Protein AF-A0A8B8ML37-F1 (afdb_monomer_lite)

Radius of gyration: 26.33 Å; chains: 1; bounding box: 84×70×50 Å

pLDDT: mean 77.52, std 16.81, range [29.66, 96.62]

Structure (mmCIF, N/CA/C/O backbone):
data_AF-A0A8B8ML37-F1
#
_entry.id   AF-A0A8B8ML37-F1
#
loop_
_atom_site.group_PDB
_atom_site.id
_atom_site.type_symbol
_atom_site.label_atom_id
_atom_site.label_alt_id
_atom_site.label_comp_id
_atom_site.label_asym_id
_atom_site.label_entity_id
_atom_site.label_seq_id
_atom_site.pdbx_PDB_ins_code
_atom_site.Cartn_x
_atom_site.Cartn_y
_atom_site.Cartn_z
_atom_site.occupancy
_atom_site.B_iso_or_equiv
_atom_site.auth_seq_id
_atom_site.auth_comp_id
_atom_site.auth_asym_id
_atom_site.auth_atom_id
_atom_site.pdbx_PDB_model_num
ATOM 1 N N . MET A 1 1 ? -45.578 49.174 -6.965 1.00 47.72 1 MET A N 1
ATOM 2 C CA . MET A 1 1 ? -44.616 48.898 -5.873 1.00 47.72 1 MET A CA 1
ATOM 3 C C . MET A 1 1 ? -44.506 47.388 -5.691 1.00 47.72 1 MET A C 1
ATOM 5 O O . MET A 1 1 ? -45.480 46.764 -5.291 1.00 47.72 1 MET A O 1
ATOM 9 N N . ALA A 1 2 ? -43.380 46.786 -6.080 1.00 47.66 2 ALA A N 1
ATOM 10 C CA . ALA A 1 2 ? -43.165 45.341 -5.977 1.00 47.66 2 ALA A CA 1
ATOM 11 C C . ALA A 1 2 ? -42.756 44.960 -4.543 1.00 47.66 2 ALA A C 1
ATOM 13 O O . ALA A 1 2 ? -41.878 45.598 -3.963 1.00 47.66 2 ALA A O 1
ATOM 14 N N . LYS A 1 3 ? -43.398 43.938 -3.963 1.00 52.91 3 LYS A N 1
ATOM 15 C CA . LYS A 1 3 ? -43.041 43.405 -2.638 1.00 52.91 3 LYS A CA 1
ATOM 16 C C . LYS A 1 3 ? -41.685 42.680 -2.721 1.00 52.91 3 LYS A C 1
ATOM 18 O O . LYS A 1 3 ? -41.493 41.906 -3.660 1.00 52.91 3 LYS A O 1
ATOM 23 N N . PRO A 1 4 ? -40.756 42.882 -1.771 1.00 53.03 4 PRO A N 1
ATOM 24 C CA . PRO A 1 4 ? -39.474 42.188 -1.784 1.00 53.03 4 PRO A CA 1
ATOM 25 C C . PRO A 1 4 ? -39.654 40.702 -1.439 1.00 53.03 4 PRO A C 1
ATOM 27 O O . PRO A 1 4 ? -40.366 40.344 -0.501 1.00 53.03 4 PRO A O 1
ATOM 30 N N . ILE A 1 5 ? -38.994 39.833 -2.206 1.00 61.06 5 ILE A N 1
ATOM 31 C CA . ILE A 1 5 ? -38.958 38.381 -1.992 1.00 61.06 5 ILE A CA 1
ATOM 32 C C . ILE A 1 5 ? -38.135 38.095 -0.719 1.00 61.06 5 ILE A C 1
ATOM 34 O O . ILE A 1 5 ? -37.001 38.577 -0.622 1.00 61.06 5 ILE A O 1
ATOM 38 N N . PRO A 1 6 ? -38.640 37.316 0.256 1.00 48.84 6 PRO A N 1
ATOM 39 C CA . PRO A 1 6 ? -37.870 36.977 1.446 1.00 48.84 6 PRO A CA 1
ATOM 40 C C . PRO A 1 6 ? -36.682 36.080 1.069 1.00 48.84 6 PRO A C 1
ATOM 42 O O . PRO A 1 6 ? -36.842 35.032 0.441 1.00 48.84 6 PRO A O 1
ATOM 45 N N . LYS A 1 7 ? -35.466 36.488 1.458 1.00 51.31 7 LYS A N 1
ATOM 46 C CA . LYS A 1 7 ? -34.252 35.683 1.279 1.00 51.31 7 LYS A CA 1
ATOM 47 C C . LYS A 1 7 ? -34.364 34.415 2.126 1.00 51.31 7 LYS A C 1
ATOM 49 O O . LYS A 1 7 ? -34.363 34.478 3.353 1.00 51.31 7 LYS A O 1
ATOM 54 N N . MET A 1 8 ? -34.447 33.267 1.457 1.00 44.31 8 MET A N 1
ATOM 55 C CA . MET A 1 8 ? -34.404 31.947 2.082 1.00 44.31 8 MET A CA 1
ATOM 56 C C . MET A 1 8 ? -33.082 31.803 2.853 1.00 44.31 8 MET A C 1
ATOM 58 O O . MET A 1 8 ? -32.004 31.761 2.261 1.00 44.31 8 MET A O 1
ATOM 62 N N . GLY A 1 9 ? -33.161 31.778 4.183 1.00 46.31 9 GLY A N 1
ATOM 63 C CA . GLY A 1 9 ? -32.012 31.533 5.046 1.00 46.31 9 GLY A CA 1
ATOM 64 C C . GLY A 1 9 ? -31.394 30.165 4.758 1.00 46.31 9 GLY A C 1
ATOM 65 O O . GLY A 1 9 ? -32.102 29.179 4.552 1.00 46.31 9 GLY A O 1
ATOM 66 N N . SER A 1 10 ? -30.061 30.110 4.749 1.00 53.62 10 SER A N 1
ATOM 67 C CA . SER A 1 10 ? -29.288 28.870 4.666 1.00 53.62 10 SER A CA 1
ATOM 68 C C . SER A 1 10 ? -29.778 27.883 5.731 1.00 53.62 10 SER A C 1
ATOM 70 O O . SER A 1 10 ? -29.585 28.099 6.931 1.00 53.62 10 SER A O 1
ATOM 72 N N . ARG A 1 11 ? -30.446 26.804 5.297 1.00 46.97 11 ARG A N 1
ATOM 73 C CA . ARG A 1 11 ? -30.795 25.670 6.157 1.00 46.97 11 ARG A CA 1
ATOM 74 C C . ARG A 1 11 ? -29.494 25.104 6.719 1.00 46.97 11 ARG A C 1
ATOM 76 O O . ARG A 1 11 ? -28.774 24.374 6.039 1.00 46.97 11 ARG A O 1
ATOM 83 N N . LYS A 1 12 ? -29.189 25.425 7.977 1.00 47.12 12 LYS A N 1
ATOM 84 C CA . LYS A 1 12 ? -28.197 24.682 8.751 1.00 47.12 12 LYS A CA 1
ATOM 85 C C . LYS A 1 12 ? -28.719 23.253 8.860 1.00 47.12 12 LYS A C 1
ATOM 87 O O . LYS A 1 12 ? -29.639 22.990 9.628 1.00 47.12 12 LYS A O 1
ATOM 92 N N . ASN A 1 13 ? -28.157 22.345 8.064 1.00 50.22 13 ASN A N 1
ATOM 93 C CA . ASN A 1 13 ? -28.367 20.912 8.218 1.00 50.22 13 ASN A CA 1
ATOM 94 C C . ASN A 1 13 ? -27.901 20.524 9.624 1.00 50.22 13 ASN A C 1
ATOM 96 O O . ASN A 1 13 ? -26.707 20.321 9.857 1.00 50.22 13 ASN A O 1
ATOM 100 N N . GLY A 1 14 ? -28.842 20.459 10.566 1.00 44.12 14 GLY A N 1
ATOM 101 C CA . GLY A 1 14 ? -28.632 19.853 11.867 1.00 44.12 14 GLY A CA 1
ATOM 102 C C . GLY A 1 14 ? -28.196 18.418 11.627 1.00 44.12 14 GLY A C 1
ATOM 103 O O . GLY A 1 14 ? -28.994 17.576 11.223 1.00 44.12 14 GLY A O 1
ATOM 104 N N . ARG A 1 15 ? -26.900 18.146 11.794 1.00 52.91 15 ARG A N 1
ATOM 105 C CA . ARG A 1 15 ? -26.389 16.780 11.779 1.00 52.91 15 ARG A CA 1
ATOM 106 C C . ARG A 1 15 ? -27.028 16.082 12.967 1.00 52.91 15 ARG A C 1
ATOM 108 O O . ARG A 1 15 ? -26.627 16.320 14.102 1.00 52.91 15 ARG A O 1
ATOM 115 N N . ILE A 1 16 ? -28.030 15.255 12.686 1.00 51.09 16 ILE A N 1
ATOM 116 C CA . ILE A 1 16 ? -28.582 14.277 13.617 1.00 51.09 16 ILE A CA 1
ATOM 117 C C . ILE A 1 16 ? -27.396 13.414 14.041 1.00 51.09 16 ILE A C 1
ATOM 119 O O . ILE A 1 16 ? -26.940 12.534 13.308 1.00 51.09 16 ILE A O 1
ATOM 123 N N . GLY A 1 17 ? -26.808 13.760 15.182 1.00 51.56 17 GLY A N 1
ATOM 124 C CA . GLY A 1 17 ? -25.706 13.032 15.774 1.00 51.56 17 GLY A CA 1
ATOM 125 C C . GLY A 1 17 ? -26.256 11.716 16.279 1.00 51.56 17 GLY A C 1
ATOM 126 O O . GLY A 1 17 ? -26.647 11.617 17.438 1.00 51.56 17 GLY A O 1
ATOM 127 N N . SER A 1 18 ? -26.319 10.704 15.411 1.00 57.12 18 SER A N 1
ATOM 128 C CA . SER A 1 18 ? -26.552 9.342 15.869 1.00 57.12 18 SER A CA 1
ATOM 129 C C . SER A 1 18 ? -25.445 9.042 16.877 1.00 57.12 18 SER A C 1
ATOM 131 O O . SER A 1 18 ? -24.271 9.011 16.492 1.00 57.12 18 SER A O 1
ATOM 133 N N . ARG A 1 19 ? -25.794 8.866 18.156 1.00 52.41 19 ARG A N 1
ATOM 134 C CA . ARG A 1 19 ? -24.905 8.277 19.161 1.00 52.41 19 ARG A CA 1
ATOM 135 C C . ARG A 1 19 ? -24.532 6.886 18.654 1.00 52.41 19 ARG A C 1
ATOM 137 O O . ARG A 1 19 ? -25.252 5.918 18.868 1.00 52.41 19 ARG A O 1
ATOM 144 N N . LYS A 1 20 ? -23.447 6.799 17.886 1.00 58.06 20 LYS A N 1
ATOM 145 C CA . LYS A 1 20 ? -22.928 5.527 17.402 1.00 58.06 20 LYS A CA 1
ATOM 146 C C . LYS A 1 20 ? -22.238 4.888 18.590 1.00 58.06 20 LYS A C 1
ATOM 148 O O . LYS A 1 20 ? -21.134 5.289 18.944 1.00 58.06 20 LYS A O 1
ATOM 153 N N . HIS A 1 21 ? -22.890 3.908 19.206 1.00 51.19 21 HIS A N 1
ATOM 154 C CA . HIS A 1 21 ? -22.159 2.908 19.968 1.00 51.19 21 HIS A CA 1
ATOM 155 C C . HIS A 1 21 ? -21.094 2.337 19.027 1.00 51.19 21 HIS A C 1
ATOM 157 O O . HIS A 1 21 ? -21.418 1.671 18.043 1.00 51.19 21 HIS A O 1
ATOM 163 N N . ALA A 1 22 ? -19.833 2.706 19.260 1.00 60.19 22 ALA A N 1
ATOM 164 C CA . ALA A 1 22 ? -18.713 2.227 18.473 1.00 60.19 22 ALA A CA 1
ATOM 165 C C . ALA A 1 22 ? -18.596 0.727 18.737 1.00 60.19 22 ALA A C 1
ATOM 167 O O . ALA A 1 22 ? -18.180 0.297 19.814 1.00 60.19 22 ALA A O 1
ATOM 168 N N . HIS A 1 23 ? -19.058 -0.068 17.778 1.00 69.69 23 HIS A N 1
ATOM 169 C CA . HIS A 1 23 ? -18.942 -1.511 17.840 1.00 69.69 23 HIS A CA 1
ATOM 170 C C . HIS A 1 23 ? -17.445 -1.836 17.842 1.00 69.69 23 HIS A C 1
ATOM 172 O O . HIS A 1 23 ? -16.763 -1.583 16.855 1.00 69.69 23 HIS A O 1
ATOM 178 N N . LYS A 1 24 ? -16.911 -2.325 18.966 1.00 79.75 24 LYS A N 1
ATOM 179 C CA . LYS A 1 24 ? -15.496 -2.699 19.057 1.00 79.75 24 LYS A CA 1
ATOM 180 C C . LYS A 1 24 ? -15.293 -4.001 18.299 1.00 79.75 24 LYS A C 1
ATOM 182 O O . LYS A 1 24 ? -15.857 -5.026 18.680 1.00 79.75 24 LYS A O 1
ATOM 187 N N . ILE A 1 25 ? -14.527 -3.952 17.217 1.00 82.31 25 ILE A N 1
ATOM 188 C CA . ILE A 1 25 ? -14.221 -5.124 16.401 1.00 82.31 25 ILE A CA 1
ATOM 189 C C . ILE A 1 25 ? -12.760 -5.508 16.661 1.00 82.31 25 ILE A C 1
ATOM 191 O O . ILE A 1 25 ? -11.874 -4.729 16.330 1.00 82.31 25 ILE A O 1
ATOM 195 N N . PRO A 1 26 ? -12.468 -6.693 17.230 1.00 88.12 26 PRO A N 1
ATOM 196 C CA . PRO A 1 26 ? -11.093 -7.084 17.553 1.00 88.12 26 PRO A CA 1
ATOM 197 C C . PRO A 1 26 ? -10.296 -7.575 16.332 1.00 88.12 26 PRO A C 1
ATOM 199 O O . PRO A 1 26 ? -9.066 -7.472 16.322 1.00 88.12 26 PRO A O 1
ATOM 202 N N . LYS A 1 27 ? -10.986 -8.110 15.311 1.00 91.50 27 LYS A N 1
ATOM 203 C CA . LYS A 1 27 ? -10.400 -8.700 14.097 1.00 91.50 27 LYS A CA 1
ATOM 204 C C . LYS A 1 27 ? -10.973 -8.060 12.830 1.00 91.50 27 LYS A C 1
ATOM 206 O O . LYS A 1 27 ? -12.189 -8.037 12.665 1.00 91.50 27 LYS A O 1
ATOM 211 N N . GLY A 1 28 ? -10.109 -7.629 11.912 1.00 93.56 28 GLY A N 1
ATOM 212 C CA . GLY A 1 28 ? -10.517 -7.001 10.650 1.00 93.56 28 GLY A CA 1
ATOM 213 C C . GLY A 1 28 ? -9.693 -7.389 9.431 1.00 93.56 28 GLY A C 1
ATOM 214 O O . GLY A 1 28 ? -8.714 -8.129 9.522 1.00 93.56 28 GLY A O 1
ATOM 215 N N . VAL A 1 29 ? -10.093 -6.840 8.286 1.00 95.19 29 VAL A N 1
ATOM 216 C CA . VAL A 1 29 ? -9.383 -6.947 7.010 1.00 95.19 29 VAL A CA 1
ATOM 217 C C . VAL A 1 29 ? -9.053 -5.545 6.500 1.00 95.19 29 VAL A C 1
ATOM 219 O O . VAL A 1 29 ? -9.924 -4.677 6.407 1.00 95.19 29 VAL A O 1
ATOM 222 N N . ILE A 1 30 ? -7.785 -5.319 6.168 1.00 96.12 30 ILE A N 1
ATOM 223 C CA . ILE A 1 30 ? -7.265 -4.084 5.586 1.00 96.12 30 ILE A CA 1
ATOM 224 C C . ILE A 1 30 ? -7.065 -4.317 4.091 1.00 96.12 30 ILE A C 1
ATOM 226 O O . ILE A 1 30 ? -6.196 -5.081 3.673 1.00 96.12 30 ILE A O 1
ATOM 230 N N . HIS A 1 31 ? -7.847 -3.620 3.279 1.00 96.56 31 HIS A N 1
ATOM 231 C CA . HIS A 1 31 ? -7.702 -3.589 1.834 1.00 96.56 31 HIS A CA 1
ATOM 232 C C . HIS A 1 31 ? -6.830 -2.404 1.423 1.00 96.56 31 HIS A C 1
ATOM 234 O O . HIS A 1 31 ? -7.161 -1.248 1.694 1.00 96.56 31 HIS A O 1
ATOM 240 N N . VAL A 1 32 ? -5.728 -2.684 0.734 1.00 96.44 32 VAL A N 1
ATOM 241 C CA . VAL A 1 32 ? -4.836 -1.680 0.150 1.00 96.44 32 VAL A CA 1
ATOM 242 C C . VAL A 1 32 ? -4.966 -1.748 -1.363 1.00 96.44 32 VAL A C 1
ATOM 244 O O . VAL A 1 32 ? -4.467 -2.671 -2.000 1.00 96.44 32 VAL A O 1
ATOM 247 N N . GLN A 1 33 ? -5.621 -0.761 -1.962 1.00 95.62 33 GLN A N 1
ATOM 248 C CA . GLN A 1 33 ? -5.667 -0.605 -3.409 1.00 95.62 33 GLN A CA 1
ATOM 249 C C . GLN A 1 33 ? -4.535 0.324 -3.850 1.00 95.62 33 GLN A C 1
ATOM 251 O O . GLN A 1 33 ? -4.612 1.544 -3.687 1.00 95.62 33 GLN A O 1
ATOM 256 N N . ALA A 1 34 ? -3.489 -0.263 -4.423 1.00 94.25 34 ALA A N 1
ATOM 257 C CA . ALA A 1 34 ? -2.319 0.426 -4.940 1.00 94.25 34 ALA A CA 1
ATOM 258 C C . ALA A 1 34 ? -2.413 0.558 -6.468 1.00 94.25 34 ALA A C 1
ATOM 260 O O . ALA A 1 34 ? -2.080 -0.357 -7.222 1.00 94.25 34 ALA A O 1
ATOM 261 N N . SER A 1 35 ? -2.868 1.721 -6.934 1.00 91.88 35 SER A N 1
ATOM 262 C CA . SER A 1 35 ? -2.773 2.129 -8.340 1.00 91.88 35 SER A CA 1
ATOM 263 C C . SER A 1 35 ? -1.549 3.028 -8.545 1.00 91.88 35 SER A C 1
ATOM 265 O O . SER A 1 35 ? -0.997 3.561 -7.584 1.00 91.88 35 SER A O 1
ATOM 267 N N . PHE A 1 36 ? -1.133 3.243 -9.794 1.00 88.31 36 PHE A N 1
ATOM 268 C CA . PHE A 1 36 ? -0.025 4.147 -10.126 1.00 88.31 36 PHE A CA 1
ATOM 269 C C . PHE A 1 36 ? -0.294 5.602 -9.713 1.00 88.31 36 PHE A C 1
ATOM 271 O O . PHE A 1 36 ? 0.620 6.320 -9.326 1.00 88.31 36 PHE A O 1
ATOM 278 N N . ASN A 1 37 ? -1.559 6.029 -9.748 1.00 90.06 37 ASN A N 1
ATOM 279 C CA . ASN A 1 37 ? -1.928 7.427 -9.505 1.00 90.06 37 ASN A CA 1
ATOM 280 C C . ASN A 1 37 ? -2.423 7.687 -8.080 1.00 90.06 37 ASN A C 1
ATOM 282 O O . ASN A 1 37 ? -2.520 8.838 -7.657 1.00 90.06 37 ASN A O 1
ATOM 286 N N . ASN A 1 38 ? -2.836 6.640 -7.366 1.00 91.94 38 ASN A N 1
ATOM 287 C CA . ASN A 1 38 ? -3.507 6.779 -6.083 1.00 91.94 38 ASN A CA 1
ATOM 288 C C . ASN A 1 38 ? -3.385 5.501 -5.256 1.00 91.94 38 ASN A C 1
ATOM 290 O O . ASN A 1 38 ? -3.464 4.391 -5.786 1.00 91.94 38 ASN A O 1
ATOM 294 N N . THR A 1 39 ? -3.306 5.687 -3.944 1.00 94.38 39 THR A N 1
ATOM 295 C CA . THR A 1 39 ? -3.474 4.626 -2.959 1.00 94.38 39 THR A CA 1
ATOM 296 C C . THR A 1 39 ? -4.730 4.866 -2.140 1.00 94.38 39 THR A C 1
ATOM 298 O O . THR A 1 39 ? -4.999 5.977 -1.673 1.00 94.38 39 THR A O 1
ATOM 301 N N . ILE A 1 40 ? -5.530 3.815 -2.004 1.00 95.81 40 ILE A N 1
ATOM 302 C CA . ILE A 1 40 ? -6.745 3.819 -1.197 1.00 95.81 40 ILE A CA 1
ATOM 303 C C . ILE A 1 40 ? -6.603 2.696 -0.183 1.00 95.81 40 ILE A C 1
ATOM 305 O O . ILE A 1 40 ? -6.341 1.554 -0.549 1.00 95.81 40 ILE A O 1
ATOM 309 N N . VAL A 1 41 ? -6.767 3.035 1.088 1.00 96.56 41 VAL A N 1
ATOM 310 C CA . VAL A 1 41 ? -6.726 2.094 2.201 1.00 96.56 41 VAL A CA 1
ATOM 311 C C . VAL A 1 41 ? -8.115 2.045 2.799 1.00 96.56 41 VAL A C 1
ATOM 313 O O . VAL A 1 41 ? -8.696 3.074 3.134 1.00 96.56 41 VAL A O 1
ATOM 316 N N . THR A 1 42 ? -8.678 0.854 2.890 1.00 96.62 42 THR A N 1
ATOM 317 C CA . THR A 1 42 ? -10.015 0.623 3.433 1.00 96.62 42 THR A CA 1
ATOM 318 C C . THR A 1 42 ? -9.917 -0.455 4.489 1.00 96.62 42 THR A C 1
ATOM 320 O O . THR A 1 42 ? -9.342 -1.509 4.244 1.00 96.62 42 THR A O 1
ATOM 323 N N . VAL A 1 43 ? -10.464 -0.190 5.665 1.00 95.31 43 VAL A N 1
ATOM 324 C CA . VAL A 1 43 ? -10.480 -1.136 6.774 1.00 95.31 43 VAL A CA 1
ATOM 325 C C . VAL A 1 43 ? -11.903 -1.625 6.973 1.00 95.31 43 VAL A C 1
ATOM 327 O O . VAL A 1 43 ? -12.854 -0.839 6.994 1.00 95.31 43 VAL A O 1
ATOM 330 N N . THR A 1 44 ? -12.045 -2.939 7.073 1.00 94.88 44 THR A N 1
ATOM 331 C CA . THR A 1 44 ? -13.331 -3.629 7.072 1.00 94.88 44 THR A CA 1
ATOM 332 C C . THR A 1 44 ? -13.409 -4.683 8.167 1.00 94.88 44 THR A C 1
ATOM 334 O O . THR A 1 44 ? -12.394 -5.201 8.636 1.00 94.88 44 THR A O 1
ATOM 337 N N . ASP A 1 45 ? -14.637 -5.021 8.546 1.00 92.62 45 ASP A N 1
ATOM 338 C CA . ASP A 1 45 ? -14.945 -6.229 9.306 1.00 92.62 45 ASP A CA 1
ATOM 339 C C . ASP A 1 45 ? -14.698 -7.490 8.473 1.00 92.62 45 ASP A C 1
ATOM 341 O O . ASP A 1 45 ? -14.738 -7.463 7.246 1.00 92.62 45 ASP A O 1
ATOM 345 N N . VAL A 1 46 ? -14.640 -8.644 9.139 1.00 89.62 46 VAL A N 1
ATOM 346 C CA . VAL A 1 46 ? -14.707 -9.967 8.484 1.00 89.62 46 VAL A CA 1
ATOM 347 C C . VAL A 1 46 ? -15.973 -10.123 7.619 1.00 89.62 46 VAL A C 1
ATOM 349 O O . VAL A 1 46 ? -15.973 -10.844 6.628 1.00 89.62 46 VAL A O 1
ATOM 352 N N . ARG A 1 47 ? -17.055 -9.406 7.958 1.00 90.25 47 ARG A N 1
ATOM 353 C CA . ARG A 1 47 ? -18.308 -9.361 7.181 1.00 90.25 47 ARG A CA 1
ATOM 354 C C . ARG A 1 47 ? -18.257 -8.417 5.969 1.00 90.25 47 ARG A C 1
ATOM 356 O O . ARG A 1 47 ? -19.265 -8.272 5.288 1.00 90.25 47 ARG A O 1
ATOM 363 N N . GLY A 1 48 ? -17.147 -7.714 5.744 1.00 89.25 48 GLY A N 1
ATOM 364 C CA . GLY A 1 48 ? -16.988 -6.754 4.647 1.00 89.25 48 GLY A CA 1
ATOM 365 C C . GLY A 1 48 ? -17.634 -5.382 4.879 1.00 89.25 48 GLY A C 1
ATOM 366 O O . GLY A 1 48 ? -17.708 -4.575 3.955 1.00 89.25 48 GLY A O 1
ATOM 367 N N . ARG A 1 49 ? -18.098 -5.072 6.098 1.00 91.75 49 ARG A N 1
ATOM 368 C CA . ARG A 1 49 ? -18.576 -3.718 6.432 1.00 91.75 49 ARG A CA 1
ATOM 369 C C . ARG A 1 49 ? -17.388 -2.779 6.597 1.00 91.75 49 ARG A C 1
ATOM 371 O O . ARG A 1 49 ? -16.467 -3.095 7.345 1.00 91.75 49 ARG A O 1
ATOM 378 N N . VAL A 1 50 ? -17.423 -1.629 5.926 1.00 93.25 50 VAL A N 1
ATOM 379 C CA . VAL A 1 50 ? -16.356 -0.624 6.002 1.00 93.25 50 VAL A CA 1
ATOM 380 C C . VAL A 1 50 ? -16.448 0.145 7.313 1.00 93.25 50 VAL A C 1
ATOM 382 O O . VAL A 1 50 ? -17.483 0.726 7.635 1.00 93.25 50 VAL A O 1
ATOM 385 N N . ILE A 1 51 ? -15.336 0.168 8.037 1.00 91.25 51 ILE A N 1
ATOM 386 C CA . ILE A 1 51 ? -15.173 0.896 9.293 1.00 91.25 51 ILE A CA 1
ATOM 387 C C . ILE A 1 51 ? -14.632 2.289 9.001 1.00 91.25 51 ILE A C 1
ATOM 389 O O . ILE A 1 51 ? -15.223 3.306 9.364 1.00 91.25 51 ILE A O 1
ATOM 393 N N . SER A 1 52 ? -13.489 2.316 8.323 1.00 92.81 52 SER A N 1
ATOM 394 C CA . SER A 1 52 ? -12.797 3.528 7.937 1.00 92.81 52 SER A CA 1
ATOM 395 C C . SER A 1 52 ? -12.156 3.336 6.575 1.00 92.81 52 SER A C 1
ATOM 397 O O . SER A 1 52 ? -11.836 2.228 6.140 1.00 92.81 52 SER A O 1
ATOM 399 N N . TRP A 1 53 ? -11.978 4.444 5.877 1.00 95.88 53 TRP A N 1
ATOM 400 C CA . TRP A 1 53 ? -11.228 4.473 4.642 1.00 95.88 53 TRP A CA 1
ATOM 401 C C . TRP A 1 53 ? -10.476 5.790 4.562 1.00 95.88 53 TRP A C 1
ATOM 403 O O . TRP A 1 53 ? -10.908 6.821 5.079 1.00 95.88 53 TRP A O 1
ATOM 413 N N . SER A 1 54 ? -9.324 5.744 3.918 1.00 96.44 54 SER A N 1
ATOM 414 C CA . SER A 1 54 ? -8.478 6.897 3.675 1.00 96.44 54 SER A CA 1
ATOM 415 C C . SER A 1 54 ? -7.848 6.748 2.303 1.00 96.44 54 SER A C 1
ATOM 417 O O . SER A 1 54 ? -7.625 5.646 1.802 1.00 96.44 54 SER A O 1
ATOM 419 N N . SER A 1 55 ? -7.570 7.873 1.666 1.00 95.31 55 SER A N 1
ATOM 420 C CA . SER A 1 55 ? -6.920 7.904 0.365 1.00 95.31 55 SER A CA 1
ATOM 421 C C . SER A 1 55 ? -5.940 9.060 0.307 1.00 95.31 55 SER A C 1
ATOM 423 O O . SER A 1 55 ? -6.052 10.011 1.085 1.00 95.31 55 SER A O 1
ATOM 425 N N . ALA A 1 56 ? -5.044 9.035 -0.681 1.00 90.88 56 ALA A N 1
ATOM 426 C CA . ALA A 1 56 ? -4.160 10.166 -0.965 1.00 90.88 56 ALA A CA 1
ATOM 427 C C . ALA A 1 56 ? -4.917 11.506 -1.062 1.00 90.88 56 ALA A C 1
ATOM 429 O O . ALA A 1 56 ? -4.426 12.537 -0.609 1.00 90.88 56 ALA A O 1
ATOM 430 N N . GLY A 1 57 ? -6.129 11.482 -1.633 1.00 89.69 57 GLY A N 1
ATOM 431 C CA . GLY A 1 57 ? -6.964 12.674 -1.796 1.00 89.69 57 GLY A CA 1
ATOM 432 C C . GLY A 1 57 ? -7.569 13.171 -0.482 1.00 89.69 57 GLY A C 1
ATOM 433 O O . GLY A 1 57 ? -7.592 14.375 -0.246 1.00 89.69 57 GLY A O 1
ATOM 434 N N . THR A 1 58 ? -8.003 12.259 0.394 1.00 91.62 58 THR A N 1
ATOM 435 C CA . THR A 1 58 ? -8.552 12.594 1.723 1.00 91.62 58 THR A CA 1
ATOM 436 C C . THR A 1 58 ? -7.506 13.286 2.598 1.00 91.62 58 THR A C 1
ATOM 438 O O . THR A 1 58 ? -7.838 14.170 3.377 1.00 91.62 58 THR A O 1
ATOM 441 N N . CYS A 1 59 ? -6.230 12.931 2.428 1.00 89.62 59 CYS A N 1
ATOM 442 C CA . CYS A 1 59 ? -5.105 13.568 3.115 1.00 89.62 59 CYS A CA 1
ATOM 443 C C . CYS A 1 59 ? -4.677 14.915 2.500 1.00 89.62 59 CYS A C 1
ATOM 445 O O . CYS A 1 59 ? -3.677 15.481 2.928 1.00 89.62 59 CYS A O 1
ATOM 447 N N . GLY A 1 60 ? -5.400 15.427 1.497 1.00 91.38 60 GLY A N 1
ATOM 448 C CA . GLY A 1 60 ? -5.147 16.740 0.895 1.00 91.38 60 GLY A CA 1
ATOM 449 C C . GLY A 1 60 ? -4.115 16.752 -0.236 1.00 91.38 60 GLY A C 1
ATOM 450 O O . GLY A 1 60 ? -3.852 17.813 -0.803 1.00 91.38 60 GLY A O 1
ATOM 451 N N . PHE A 1 61 ? -3.558 15.601 -0.627 1.00 91.56 61 PHE A N 1
ATOM 452 C CA . PHE A 1 61 ? -2.601 15.539 -1.733 1.00 91.56 61 PHE A CA 1
ATOM 453 C C . PHE A 1 61 ? -3.317 15.571 -3.090 1.00 91.56 61 PHE A C 1
ATOM 455 O O . PHE A 1 61 ? -4.281 14.842 -3.338 1.00 91.56 61 PHE A O 1
ATOM 462 N N . LYS A 1 62 ? -2.819 16.414 -4.002 1.00 89.81 62 LYS A N 1
ATOM 463 C CA . LYS A 1 62 ? -3.367 16.623 -5.352 1.00 89.81 62 LYS A CA 1
ATOM 464 C C . LYS A 1 62 ? -2.300 16.382 -6.426 1.00 89.81 62 LYS A C 1
ATOM 466 O O . LYS A 1 62 ? -1.103 16.407 -6.144 1.00 89.81 62 LYS A O 1
ATOM 471 N N . GLY A 1 63 ? -2.746 16.140 -7.660 1.00 89.19 63 GLY A N 1
ATOM 472 C CA . GLY A 1 63 ? -1.869 15.972 -8.824 1.00 89.19 63 GLY A CA 1
ATOM 473 C C . GLY A 1 63 ? -0.961 14.739 -8.755 1.00 89.19 63 GLY A C 1
ATOM 474 O O . GLY A 1 63 ? -1.342 13.702 -8.211 1.00 89.19 63 GLY A O 1
ATOM 475 N N . THR A 1 64 ? 0.250 14.869 -9.300 1.00 86.44 64 THR A N 1
ATOM 476 C CA . THR A 1 64 ? 1.260 13.798 -9.423 1.00 86.44 64 THR A CA 1
ATOM 477 C C . THR A 1 64 ? 1.748 13.260 -8.080 1.00 86.44 64 THR A C 1
ATOM 479 O O . THR A 1 64 ? 2.110 12.091 -7.969 1.00 86.44 64 THR A O 1
ATOM 482 N N . ARG A 1 65 ? 1.684 14.074 -7.018 1.00 87.06 65 ARG A N 1
ATOM 483 C CA . ARG A 1 65 ? 2.115 13.679 -5.669 1.00 87.06 65 ARG A CA 1
ATOM 484 C C . ARG A 1 65 ? 1.257 12.557 -5.068 1.00 87.06 65 ARG A C 1
ATOM 486 O O . ARG A 1 65 ? 1.721 11.876 -4.159 1.00 87.06 65 ARG A O 1
ATOM 493 N N . ARG A 1 66 ? 0.043 12.309 -5.583 1.00 90.31 66 ARG A N 1
ATOM 494 C CA . ARG A 1 66 ? -0.893 11.288 -5.062 1.00 90.31 66 ARG A CA 1
ATOM 495 C C . ARG A 1 66 ? -0.395 9.844 -5.182 1.00 90.31 66 ARG A C 1
ATOM 497 O O . ARG A 1 66 ? -0.779 9.019 -4.358 1.00 90.31 66 ARG A O 1
ATOM 504 N N . GLY A 1 67 ? 0.432 9.541 -6.183 1.00 87.44 67 GLY A N 1
ATOM 505 C CA . GLY A 1 67 ? 0.977 8.196 -6.412 1.00 87.44 67 GLY A CA 1
ATOM 506 C C . GLY A 1 67 ? 2.243 7.885 -5.609 1.00 87.44 67 GLY A C 1
ATOM 507 O O . GLY A 1 67 ? 2.740 6.763 -5.656 1.00 87.44 67 GLY A O 1
ATOM 508 N N . THR A 1 68 ? 2.782 8.868 -4.882 1.00 91.50 68 THR A N 1
ATOM 509 C CA . THR A 1 68 ? 4.053 8.713 -4.167 1.00 91.50 68 THR A CA 1
ATOM 510 C C . THR A 1 68 ? 3.916 7.802 -2.938 1.00 91.50 68 THR A C 1
ATOM 512 O O . THR A 1 68 ? 2.874 7.802 -2.269 1.00 91.50 68 THR A O 1
ATOM 515 N N . PRO A 1 69 ? 4.972 7.045 -2.581 1.00 92.25 69 PRO A N 1
ATOM 516 C CA . PRO A 1 69 ? 4.944 6.143 -1.428 1.00 92.25 69 PRO A CA 1
ATOM 517 C C . PRO A 1 69 ? 4.743 6.886 -0.098 1.00 92.25 69 PRO A C 1
ATOM 519 O O . PRO A 1 69 ? 4.054 6.388 0.790 1.00 92.25 69 PRO A O 1
ATOM 522 N N . PHE A 1 70 ? 5.258 8.113 0.028 1.00 93.06 70 PHE A N 1
ATOM 523 C CA . PHE A 1 70 ? 5.066 8.953 1.216 1.00 93.06 70 PHE A CA 1
ATOM 524 C C . PHE A 1 70 ? 3.583 9.234 1.507 1.00 93.06 70 PHE A C 1
ATOM 526 O O . PHE A 1 70 ? 3.116 9.181 2.651 1.00 93.06 70 PHE A O 1
ATOM 533 N N . VAL A 1 71 ? 2.809 9.480 0.451 1.00 94.31 71 VAL A N 1
ATOM 534 C CA . VAL A 1 71 ? 1.373 9.721 0.577 1.00 94.31 71 VAL A CA 1
ATOM 535 C C . VAL A 1 71 ? 0.636 8.439 0.943 1.00 94.31 71 VAL A C 1
ATOM 537 O O . VAL A 1 71 ? -0.261 8.481 1.783 1.00 94.31 71 VAL A O 1
ATOM 540 N N . ALA A 1 72 ? 1.051 7.294 0.396 1.00 94.31 72 ALA A N 1
ATOM 541 C CA . ALA A 1 72 ? 0.506 5.998 0.792 1.00 94.31 72 ALA A CA 1
ATOM 542 C C . ALA A 1 72 ? 0.735 5.716 2.283 1.00 94.31 72 ALA A C 1
ATOM 544 O O . ALA A 1 72 ? -0.189 5.292 2.978 1.00 94.31 72 ALA A O 1
ATOM 545 N N . GLN A 1 73 ? 1.923 6.031 2.804 1.00 94.88 73 GLN A N 1
ATOM 546 C CA . GLN A 1 73 ? 2.235 5.909 4.227 1.00 94.88 73 GLN A CA 1
ATOM 547 C C . GLN A 1 73 ? 1.309 6.785 5.085 1.00 94.88 73 GLN A C 1
ATOM 549 O O . GLN A 1 73 ? 0.720 6.306 6.054 1.00 94.88 73 GLN A O 1
ATOM 554 N N . THR A 1 74 ? 1.132 8.050 4.698 1.00 95.12 74 THR A N 1
ATOM 555 C CA . THR A 1 74 ? 0.270 9.008 5.412 1.00 95.12 74 THR A CA 1
ATOM 556 C C . THR A 1 74 ? -1.202 8.588 5.378 1.00 95.12 74 THR A C 1
ATOM 558 O O . THR A 1 74 ? -1.881 8.584 6.406 1.00 95.12 74 THR A O 1
ATOM 561 N N . ALA A 1 75 ? -1.696 8.178 4.207 1.00 95.44 75 ALA A N 1
ATOM 562 C CA . ALA A 1 75 ? -3.066 7.708 4.031 1.00 95.44 75 ALA A CA 1
ATOM 563 C C . ALA A 1 75 ? -3.352 6.474 4.893 1.00 95.44 75 ALA A C 1
ATOM 565 O O . ALA A 1 75 ? -4.391 6.413 5.555 1.00 95.44 75 ALA A O 1
ATOM 566 N N . THR A 1 76 ? -2.399 5.543 4.933 1.00 96.06 76 THR A N 1
ATOM 567 C CA . THR A 1 76 ? -2.464 4.334 5.756 1.00 96.06 76 THR A CA 1
ATOM 568 C C . THR A 1 76 ? -2.471 4.670 7.246 1.00 96.06 76 THR A C 1
ATOM 570 O O . THR A 1 76 ? -3.333 4.183 7.972 1.00 96.06 76 THR A O 1
ATOM 573 N N . GLY A 1 77 ? -1.578 5.557 7.699 1.00 94.25 77 GLY A N 1
ATOM 574 C CA . GLY A 1 77 ? -1.532 6.000 9.095 1.00 94.25 77 GLY A CA 1
ATOM 575 C C . GLY A 1 77 ? -2.853 6.616 9.565 1.00 94.25 77 GLY A C 1
ATOM 576 O O . GLY A 1 77 ? -3.339 6.283 10.644 1.00 94.25 77 GLY A O 1
ATOM 577 N N . ASN A 1 78 ? -3.488 7.436 8.724 1.00 94.75 78 ASN A N 1
ATOM 578 C CA . ASN A 1 78 ? -4.787 8.038 9.034 1.00 94.75 78 ASN A CA 1
ATOM 579 C C . ASN A 1 78 ? -5.917 7.001 9.130 1.00 94.75 78 ASN A C 1
ATOM 581 O O . ASN A 1 78 ? -6.729 7.075 10.052 1.00 94.75 78 ASN A O 1
ATOM 585 N N . ALA A 1 79 ? -5.958 6.014 8.225 1.00 94.69 79 ALA A N 1
ATOM 586 C CA . ALA A 1 79 ? -6.940 4.928 8.301 1.00 94.69 79 ALA A CA 1
ATOM 587 C C . ALA A 1 79 ? -6.759 4.101 9.581 1.00 94.69 79 ALA A C 1
ATOM 589 O O . ALA A 1 79 ? -7.731 3.824 10.283 1.00 94.69 79 ALA A O 1
ATOM 590 N N . ILE A 1 80 ? -5.513 3.758 9.916 1.00 94.69 80 ILE A N 1
ATOM 591 C CA . ILE A 1 80 ? -5.204 2.936 11.086 1.00 94.69 80 ILE A CA 1
ATOM 592 C C . ILE A 1 80 ? -5.488 3.674 12.389 1.00 94.69 80 ILE A C 1
ATOM 594 O O . ILE A 1 80 ? -6.014 3.063 13.311 1.00 94.69 80 ILE A O 1
ATOM 598 N N . ARG A 1 81 ? -5.210 4.979 12.472 1.00 91.88 81 ARG A N 1
ATOM 599 C CA . ARG A 1 81 ? -5.479 5.763 13.686 1.00 91.88 81 ARG A CA 1
ATOM 600 C C . ARG A 1 81 ? -6.939 5.635 14.127 1.00 91.88 81 ARG A C 1
ATOM 602 O O . ARG A 1 81 ? -7.201 5.267 15.263 1.00 91.88 81 ARG A O 1
ATOM 609 N N . THR A 1 82 ? -7.875 5.802 13.190 1.00 89.50 82 THR A N 1
ATOM 610 C CA . THR A 1 82 ? -9.319 5.659 13.467 1.00 89.50 82 THR A CA 1
ATOM 611 C C . THR A 1 82 ? -9.741 4.247 13.885 1.00 89.50 82 THR A C 1
ATOM 613 O O . THR A 1 82 ? -10.791 4.063 14.492 1.00 89.50 82 THR A O 1
ATOM 616 N N . VAL A 1 83 ? -8.940 3.245 13.531 1.00 90.56 83 VAL A N 1
ATOM 617 C CA . VAL A 1 83 ? -9.192 1.823 13.782 1.00 90.56 83 VAL A CA 1
ATOM 618 C C . VAL A 1 83 ? -8.574 1.380 15.108 1.00 90.56 83 VAL A C 1
ATOM 620 O O . VAL A 1 83 ? -9.165 0.575 15.827 1.00 90.56 83 VAL A O 1
ATOM 623 N N . ALA A 1 84 ? -7.428 1.958 15.468 1.00 88.62 84 ALA A N 1
ATOM 624 C CA . ALA A 1 84 ? -6.821 1.816 16.782 1.00 88.62 84 ALA A CA 1
ATOM 625 C C . ALA A 1 84 ? -7.761 2.355 17.873 1.00 88.62 84 ALA A C 1
ATOM 627 O O . ALA A 1 84 ? -7.973 1.672 18.873 1.00 88.62 84 ALA A O 1
ATOM 628 N N . ASP A 1 85 ? -8.424 3.492 17.625 1.00 87.06 85 ASP A N 1
ATOM 629 C CA . ASP A 1 85 ? -9.440 4.056 18.531 1.00 87.06 85 ASP A CA 1
ATOM 630 C C . ASP A 1 85 ? -10.629 3.096 18.762 1.00 87.06 85 ASP A C 1
ATOM 632 O O . ASP A 1 85 ? -11.264 3.109 19.816 1.00 87.06 85 ASP A O 1
ATOM 636 N N . GLN A 1 86 ? -10.927 2.227 17.789 1.00 84.94 86 GLN A N 1
ATOM 637 C CA . GLN A 1 86 ? -11.987 1.216 17.887 1.00 84.94 86 GLN A CA 1
ATOM 638 C C . GLN A 1 86 ? -11.525 -0.109 18.511 1.00 84.94 86 GLN A C 1
ATOM 640 O O . GLN A 1 86 ? -12.357 -0.974 18.794 1.00 84.94 86 GLN A O 1
ATOM 645 N N . GLY A 1 87 ? -10.222 -0.267 18.762 1.00 85.88 87 GLY A N 1
ATOM 646 C CA . GLY A 1 87 ? -9.653 -1.425 19.448 1.00 85.88 87 GLY A CA 1
ATOM 647 C C . GLY A 1 87 ? -9.393 -2.648 18.564 1.00 85.88 87 GLY A C 1
ATOM 648 O O . GLY A 1 87 ? -9.411 -3.768 19.076 1.00 85.88 87 GLY A O 1
ATOM 649 N N . MET A 1 88 ? -9.140 -2.473 17.262 1.00 89.94 88 MET A N 1
ATOM 650 C CA . MET A 1 88 ? -8.675 -3.583 16.417 1.00 89.94 88 MET A CA 1
ATOM 651 C C . MET A 1 88 ? -7.266 -4.023 16.813 1.00 89.94 88 MET A C 1
ATOM 653 O O . MET A 1 88 ? -6.326 -3.232 16.786 1.00 89.94 88 MET A O 1
ATOM 657 N N . GLN A 1 89 ? -7.115 -5.310 17.122 1.00 89.38 89 GLN A N 1
ATOM 658 C CA . GLN A 1 89 ? -5.835 -5.895 17.532 1.00 89.38 89 GLN A CA 1
ATOM 659 C C . GLN A 1 89 ? -5.211 -6.747 16.431 1.00 89.38 89 GLN A C 1
ATOM 661 O O . GLN A 1 89 ? -3.989 -6.784 16.297 1.00 89.38 89 GLN A O 1
ATOM 666 N N . ARG A 1 90 ? -6.044 -7.443 15.646 1.00 91.81 90 ARG A N 1
ATOM 667 C CA . ARG A 1 90 ? -5.603 -8.376 14.604 1.00 91.81 90 ARG A CA 1
ATOM 668 C C . ARG A 1 90 ? -6.165 -7.971 13.252 1.00 91.81 90 ARG A C 1
ATOM 670 O O . ARG A 1 90 ? -7.366 -7.730 13.127 1.00 91.81 90 ARG A O 1
ATOM 677 N N . ALA A 1 91 ? -5.314 -7.954 12.235 1.00 93.44 91 ALA A N 1
ATOM 678 C CA . ALA A 1 91 ? -5.726 -7.636 10.879 1.00 93.44 91 ALA A CA 1
ATOM 679 C C . ALA A 1 91 ? -5.138 -8.595 9.843 1.00 93.44 91 ALA A C 1
ATOM 681 O O . ALA A 1 91 ? -4.001 -9.060 9.941 1.00 93.44 91 ALA A O 1
ATOM 682 N N . GLU A 1 92 ? -5.934 -8.859 8.818 1.00 93.06 92 GLU A N 1
ATOM 683 C CA . GLU A 1 92 ? -5.512 -9.511 7.581 1.00 93.06 92 GLU A CA 1
ATOM 684 C C . GLU A 1 92 ? -5.314 -8.431 6.517 1.00 93.06 92 GLU A C 1
ATOM 686 O O . GLU A 1 92 ? -6.127 -7.515 6.419 1.00 93.06 92 GLU A O 1
ATOM 691 N N . VAL A 1 93 ? -4.244 -8.502 5.725 1.00 95.25 93 VAL A N 1
ATOM 692 C CA . VAL A 1 93 ? -3.959 -7.478 4.707 1.00 95.25 93 VAL A CA 1
ATOM 693 C C . VAL A 1 93 ? -4.169 -8.058 3.319 1.00 95.25 93 VAL A C 1
ATOM 695 O O . VAL A 1 93 ? -3.566 -9.067 2.958 1.00 95.25 93 VAL A O 1
ATOM 698 N N . MET A 1 94 ? -5.004 -7.391 2.527 1.00 95.62 94 MET A N 1
ATOM 699 C CA . MET A 1 94 ? -5.272 -7.725 1.133 1.00 95.62 94 MET A CA 1
ATOM 700 C C . MET A 1 94 ? -4.831 -6.575 0.239 1.00 95.62 94 MET A C 1
ATOM 702 O O . MET A 1 94 ? -5.347 -5.463 0.342 1.00 95.62 94 MET A O 1
ATOM 706 N N . ILE A 1 95 ? -3.888 -6.836 -0.655 1.00 95.62 95 ILE A N 1
ATOM 707 C CA . ILE A 1 95 ? -3.315 -5.822 -1.536 1.00 95.62 95 ILE A CA 1
ATOM 708 C C . ILE A 1 95 ? -3.837 -6.028 -2.947 1.00 95.62 95 ILE A C 1
ATOM 710 O O . ILE A 1 95 ? -3.841 -7.144 -3.449 1.00 95.62 95 ILE A O 1
ATOM 714 N N . LYS A 1 96 ? -4.257 -4.949 -3.603 1.00 95.25 96 LYS A N 1
ATOM 715 C CA . LYS A 1 96 ? -4.726 -4.959 -4.984 1.00 95.25 96 LYS A CA 1
ATOM 716 C C . LYS A 1 96 ? -3.943 -3.956 -5.816 1.00 95.25 96 LYS A C 1
ATOM 718 O O . LYS A 1 96 ? -4.020 -2.755 -5.565 1.00 95.25 96 LYS A O 1
ATOM 723 N N . GLY A 1 97 ? -3.306 -4.442 -6.870 1.00 91.25 97 GLY A N 1
ATOM 724 C CA . GLY A 1 97 ? -2.677 -3.631 -7.903 1.00 91.25 97 GLY A CA 1
ATOM 725 C C . GLY A 1 97 ? -1.158 -3.456 -7.743 1.00 91.25 97 GLY A C 1
ATOM 726 O O . GLY A 1 97 ? -0.599 -3.743 -6.680 1.00 91.25 97 GLY A O 1
ATOM 727 N N . PRO A 1 98 ? -0.490 -2.986 -8.814 1.00 88.19 98 PRO A N 1
ATOM 728 C CA . PRO A 1 98 ? 0.971 -2.915 -8.915 1.00 88.19 98 PRO A CA 1
ATOM 729 C C . PRO A 1 98 ? 1.584 -1.576 -8.458 1.00 88.19 98 PRO A C 1
ATOM 731 O O . PRO A 1 98 ? 2.763 -1.332 -8.692 1.00 88.19 98 PRO A O 1
ATOM 734 N N . GLY A 1 99 ? 0.801 -0.652 -7.892 1.00 88.38 99 GLY A N 1
ATOM 735 C CA . GLY A 1 99 ? 1.264 0.711 -7.605 1.00 88.38 99 GLY A CA 1
ATOM 736 C C . GLY A 1 99 ? 2.378 0.803 -6.549 1.00 88.38 99 GLY A C 1
ATOM 737 O O . GLY A 1 99 ? 2.434 0.009 -5.612 1.00 88.38 99 GLY A O 1
ATOM 738 N N . LEU A 1 100 ? 3.199 1.858 -6.647 1.00 86.62 100 LEU A N 1
ATOM 739 C CA . LEU A 1 100 ? 4.366 2.127 -5.780 1.00 86.62 100 LEU A CA 1
ATOM 740 C C . LEU A 1 100 ? 4.038 2.229 -4.279 1.00 86.62 100 LEU A C 1
ATOM 742 O O . LEU A 1 100 ? 4.902 2.053 -3.426 1.00 86.62 100 LEU A O 1
ATOM 746 N N . GLY A 1 101 ? 2.789 2.538 -3.927 1.00 90.69 101 GLY A N 1
ATOM 747 C CA . GLY A 1 101 ? 2.375 2.692 -2.532 1.00 90.69 101 GLY A CA 1
ATOM 748 C C . GLY A 1 101 ? 2.111 1.383 -1.780 1.00 90.69 101 GLY A C 1
ATOM 749 O O . GLY A 1 101 ? 1.735 1.436 -0.610 1.00 90.69 101 GLY A O 1
ATOM 750 N N . ARG A 1 102 ? 2.309 0.224 -2.419 1.00 91.50 102 ARG A N 1
ATOM 751 C CA . ARG A 1 102 ? 2.150 -1.107 -1.818 1.00 91.50 102 ARG A CA 1
ATOM 752 C C . ARG A 1 102 ? 3.055 -1.316 -0.601 1.00 91.50 102 ARG A C 1
ATOM 754 O O . ARG A 1 102 ? 2.564 -1.573 0.498 1.00 91.50 102 ARG A O 1
ATOM 761 N N . ASP A 1 103 ? 4.356 -1.128 -0.781 1.00 89.19 103 ASP A N 1
ATOM 762 C CA . ASP A 1 103 ? 5.349 -1.383 0.269 1.00 89.19 103 ASP A CA 1
ATOM 763 C C . ASP A 1 103 ? 5.293 -0.325 1.370 1.00 89.19 103 ASP A C 1
ATOM 765 O O . ASP A 1 103 ? 5.418 -0.625 2.558 1.00 89.19 103 ASP A O 1
ATOM 769 N N . ALA A 1 104 ? 5.031 0.927 0.990 1.00 91.69 104 ALA A N 1
ATOM 770 C CA . ALA A 1 104 ? 4.878 2.023 1.937 1.00 91.69 104 ALA A CA 1
ATOM 771 C C . ALA A 1 104 ? 3.669 1.831 2.868 1.00 91.69 104 ALA A C 1
ATOM 773 O O . ALA A 1 104 ? 3.770 2.100 4.067 1.00 91.69 104 ALA A O 1
ATOM 774 N N . ALA A 1 105 ? 2.550 1.318 2.344 1.00 93.31 105 ALA A N 1
ATOM 775 C CA . ALA A 1 105 ? 1.385 0.973 3.153 1.00 93.31 105 ALA A CA 1
ATOM 776 C C . ALA A 1 105 ? 1.689 -0.186 4.117 1.00 93.31 105 ALA A C 1
ATOM 778 O O . ALA A 1 105 ? 1.387 -0.092 5.305 1.00 93.31 105 ALA A O 1
ATOM 779 N N . LEU A 1 106 ? 2.363 -1.243 3.651 1.00 92.50 106 LEU A N 1
ATOM 780 C CA . LEU A 1 106 ? 2.774 -2.359 4.512 1.00 92.50 106 LEU A CA 1
ATOM 781 C C . LEU A 1 106 ? 3.710 -1.915 5.643 1.00 92.50 106 LEU A C 1
ATOM 783 O O . LEU A 1 106 ? 3.508 -2.295 6.798 1.00 92.50 106 LEU A O 1
ATOM 787 N N . ARG A 1 107 ? 4.694 -1.060 5.340 1.00 91.69 107 ARG A N 1
ATOM 788 C CA . ARG A 1 107 ? 5.593 -0.471 6.346 1.00 91.69 107 ARG A CA 1
ATOM 789 C C . ARG A 1 107 ? 4.823 0.353 7.383 1.00 91.69 107 ARG A C 1
ATOM 791 O O . ARG A 1 107 ? 5.127 0.262 8.572 1.00 91.69 107 ARG A O 1
ATOM 798 N N . ALA A 1 108 ? 3.815 1.121 6.961 1.00 93.19 108 ALA A N 1
ATOM 799 C CA . ALA A 1 108 ? 2.958 1.882 7.871 1.00 93.19 108 ALA A CA 1
ATOM 800 C C . ALA A 1 108 ? 2.133 0.976 8.800 1.00 93.19 108 ALA A C 1
ATOM 802 O O . ALA A 1 108 ? 2.073 1.243 9.999 1.00 93.19 108 ALA A O 1
ATOM 803 N N . ILE A 1 109 ? 1.554 -0.111 8.274 1.00 92.31 109 ILE A N 1
ATOM 804 C CA . ILE A 1 109 ? 0.778 -1.080 9.068 1.00 92.31 109 ILE A CA 1
ATOM 805 C C . ILE A 1 109 ? 1.673 -1.813 10.074 1.00 92.31 109 ILE A C 1
ATOM 807 O O . ILE A 1 109 ? 1.295 -2.011 11.225 1.00 92.31 109 ILE A O 1
ATOM 811 N N . ARG A 1 110 ? 2.896 -2.177 9.678 1.00 90.50 110 ARG A N 1
ATOM 812 C CA . ARG A 1 110 ? 3.867 -2.795 10.591 1.00 90.50 110 ARG A CA 1
ATOM 813 C C . ARG A 1 110 ? 4.219 -1.855 11.750 1.00 90.50 110 ARG A C 1
ATOM 815 O O . ARG A 1 110 ? 4.307 -2.298 12.890 1.00 90.50 110 ARG A O 1
ATOM 822 N N . ARG A 1 111 ? 4.400 -0.561 11.462 1.00 89.88 111 ARG A N 1
ATOM 823 C CA . ARG A 1 111 ? 4.751 0.461 12.462 1.00 89.88 111 ARG A CA 1
ATOM 824 C C . ARG A 1 111 ? 3.616 0.745 13.449 1.00 89.88 111 ARG A C 1
ATOM 826 O O . ARG A 1 111 ? 3.895 1.135 14.574 1.00 89.88 111 ARG A O 1
ATOM 833 N N . SER A 1 112 ? 2.358 0.561 13.051 1.00 84.12 112 SER A N 1
ATOM 834 C CA . SER A 1 112 ? 1.208 0.867 13.907 1.00 84.12 112 SER A CA 1
ATOM 835 C C . SER A 1 112 ? 0.936 -0.171 15.000 1.00 84.12 112 SER A C 1
ATOM 837 O O . SER A 1 112 ? 0.036 0.043 15.805 1.00 84.12 112 SER A O 1
ATOM 839 N N . GLY A 1 113 ? 1.660 -1.297 15.024 1.00 82.38 113 GLY A N 1
ATOM 840 C CA . GLY A 1 113 ? 1.558 -2.294 16.095 1.00 82.38 113 GLY A CA 1
ATOM 841 C C . GLY A 1 113 ? 0.331 -3.211 16.031 1.00 82.38 113 GLY A C 1
ATOM 842 O O . GLY A 1 113 ? 0.048 -3.908 17.001 1.00 82.38 113 GLY A O 1
ATOM 843 N N . ILE A 1 114 ? -0.391 -3.249 14.904 1.00 88.12 114 ILE A N 1
ATOM 844 C CA . ILE A 1 114 ? -1.473 -4.224 14.695 1.00 88.12 114 ILE A CA 1
ATOM 845 C C . ILE A 1 114 ? -0.847 -5.580 14.354 1.00 88.12 114 ILE A C 1
ATOM 847 O O . ILE A 1 114 ? 0.027 -5.667 13.488 1.00 88.12 114 ILE A O 1
ATOM 851 N N . LEU A 1 115 ? -1.310 -6.651 15.002 1.00 87.75 115 LEU A N 1
ATOM 852 C CA . LEU A 1 115 ? -0.859 -8.008 14.700 1.00 87.75 115 LEU A CA 1
ATOM 853 C C . LEU A 1 115 ? -1.365 -8.430 13.316 1.00 87.75 115 LEU A C 1
ATOM 855 O O . LEU A 1 115 ? -2.571 -8.530 13.075 1.00 87.75 115 LEU A O 1
ATOM 859 N N . LEU A 1 116 ? -0.422 -8.679 12.409 1.00 90.94 116 LEU A N 1
ATOM 860 C CA . LEU A 1 116 ? -0.690 -9.151 11.055 1.00 90.94 116 LEU A CA 1
ATOM 861 C C . LEU A 1 116 ? -0.782 -10.675 11.035 1.00 90.94 116 LEU A C 1
ATOM 863 O O . LEU A 1 116 ? 0.197 -11.346 11.346 1.00 90.94 116 LEU A O 1
ATOM 867 N N . ASN A 1 117 ? -1.932 -11.213 10.621 1.00 89.19 117 ASN A N 1
ATOM 868 C CA . ASN A 1 117 ? -2.104 -12.661 10.474 1.00 89.19 117 ASN A CA 1
ATOM 869 C C . ASN A 1 117 ? -1.490 -13.175 9.166 1.00 89.19 117 ASN A C 1
ATOM 871 O O . ASN A 1 117 ? -0.659 -14.076 9.171 1.00 89.19 117 ASN A O 1
ATOM 875 N N . PHE A 1 118 ? -1.910 -12.612 8.033 1.00 90.00 118 PHE A N 1
ATOM 876 C CA . PHE A 1 118 ? -1.364 -12.940 6.720 1.00 90.00 118 PHE A CA 1
ATOM 877 C C . PHE A 1 118 ? -1.495 -11.755 5.765 1.00 90.00 118 PHE A C 1
ATOM 879 O O . PHE A 1 118 ? -2.364 -10.891 5.924 1.00 90.00 118 PHE A O 1
ATOM 886 N N . ILE A 1 119 ? -0.632 -11.746 4.751 1.00 93.25 119 ILE A N 1
ATOM 887 C CA . ILE A 1 119 ? -0.643 -10.786 3.650 1.00 93.25 119 ILE A CA 1
ATOM 888 C C . ILE A 1 119 ? -1.007 -11.561 2.386 1.00 93.25 119 ILE A C 1
ATOM 890 O O . ILE A 1 119 ? -0.399 -12.590 2.097 1.00 93.25 119 ILE A O 1
ATOM 894 N N . ARG A 1 120 ? -2.004 -11.086 1.640 1.00 90.06 120 ARG A N 1
ATOM 895 C CA . ARG A 1 120 ? -2.424 -11.680 0.366 1.00 90.06 120 ARG A CA 1
ATOM 896 C C . ARG A 1 120 ? -2.436 -10.636 -0.733 1.00 90.06 120 ARG A C 1
ATOM 898 O O . ARG A 1 120 ? -2.913 -9.519 -0.534 1.00 90.06 120 ARG A O 1
ATOM 905 N N . ASP A 1 121 ? -1.955 -11.029 -1.903 1.00 89.00 121 ASP A N 1
ATOM 906 C CA . ASP A 1 121 ? -2.168 -10.277 -3.130 1.00 89.00 121 ASP A CA 1
ATOM 907 C C . ASP A 1 121 ? -3.467 -10.748 -3.787 1.00 89.00 121 ASP A C 1
ATOM 909 O O . ASP A 1 121 ? -3.637 -11.929 -4.074 1.00 89.00 121 ASP A O 1
ATOM 913 N N . VAL A 1 122 ? -4.392 -9.818 -3.991 1.00 92.75 122 VAL A N 1
ATOM 914 C CA . VAL A 1 122 ? -5.678 -10.021 -4.667 1.00 92.75 122 VAL A CA 1
ATOM 915 C C . VAL A 1 122 ? -5.738 -9.221 -5.972 1.00 92.75 122 VAL A C 1
ATOM 917 O O . VAL A 1 122 ? -6.810 -8.806 -6.421 1.00 92.75 122 VAL A O 1
ATOM 920 N N . THR A 1 123 ? -4.581 -8.949 -6.583 1.00 91.75 123 THR A N 1
ATOM 921 C CA . THR A 1 123 ? -4.509 -8.344 -7.914 1.00 91.75 123 THR A CA 1
ATOM 922 C C . THR A 1 123 ? -5.199 -9.264 -8.926 1.00 91.75 123 THR A C 1
ATOM 924 O O . THR A 1 123 ? -4.801 -10.418 -9.072 1.00 91.75 123 THR A O 1
ATOM 927 N N . PRO A 1 124 ? -6.250 -8.790 -9.621 1.00 88.19 124 PRO A N 1
ATOM 928 C CA . PRO A 1 124 ? -7.004 -9.635 -10.534 1.00 88.19 124 PRO A CA 1
ATOM 929 C C . PRO A 1 124 ? -6.133 -10.014 -11.735 1.00 88.19 124 PRO A C 1
ATOM 931 O O . PRO A 1 124 ? -5.668 -9.135 -12.461 1.00 88.19 124 PRO A O 1
ATOM 934 N N . MET A 1 125 ? -5.940 -11.315 -11.954 1.00 86.56 125 MET A N 1
ATOM 935 C CA . MET A 1 125 ? -5.317 -11.851 -13.164 1.00 86.56 125 MET A CA 1
ATOM 936 C C . MET A 1 125 ? -6.419 -12.205 -14.173 1.00 86.56 125 MET A C 1
ATOM 938 O O . MET A 1 125 ? -7.222 -13.096 -13.898 1.00 86.56 125 MET A O 1
ATOM 942 N N . PRO A 1 126 ? -6.526 -11.500 -15.312 1.00 86.75 126 PRO A N 1
ATOM 943 C CA . PRO A 1 126 ? -7.551 -11.800 -16.302 1.00 86.75 126 PRO A CA 1
ATOM 944 C C . PRO A 1 126 ? -7.181 -13.056 -17.103 1.00 86.75 126 PRO A C 1
ATOM 946 O O . PRO A 1 126 ? -6.110 -13.122 -17.701 1.00 86.75 126 PRO A O 1
ATOM 949 N N . HIS A 1 127 ? -8.096 -14.020 -17.186 1.00 84.75 127 HIS A N 1
ATOM 950 C CA . HIS A 1 127 ? -7.984 -15.165 -18.091 1.00 84.75 127 HIS A CA 1
ATOM 951 C C . HIS A 1 127 ? -8.647 -14.807 -19.428 1.00 84.75 127 HIS A C 1
ATOM 953 O O . HIS A 1 127 ? -9.859 -14.939 -19.558 1.00 84.75 127 HIS A O 1
ATOM 959 N N . ASN A 1 128 ? -7.871 -14.273 -20.384 1.00 81.31 128 ASN A N 1
ATOM 960 C CA . ASN A 1 128 ? -8.326 -13.900 -21.738 1.00 81.31 128 ASN A CA 1
ATOM 961 C C . ASN A 1 128 ? -9.672 -13.133 -21.774 1.00 81.31 128 ASN A C 1
ATOM 963 O O . ASN A 1 128 ? -10.577 -13.476 -22.528 1.00 81.31 128 ASN A O 1
ATOM 967 N N . GLY A 1 129 ? -9.804 -12.106 -20.926 1.00 86.38 129 GLY A N 1
ATOM 968 C CA . GLY A 1 129 ? -11.011 -11.278 -20.810 1.00 86.38 129 GLY A CA 1
ATOM 969 C C . GLY A 1 129 ? -11.075 -10.121 -21.816 1.00 86.38 129 GLY A C 1
ATOM 970 O O . GLY A 1 129 ? -10.572 -10.204 -22.934 1.00 86.38 129 GLY A O 1
ATOM 971 N N . CYS A 1 130 ? -11.686 -9.004 -21.408 1.00 87.06 130 CYS A N 1
ATOM 972 C CA . CYS A 1 130 ? -11.821 -7.813 -22.248 1.00 87.06 130 CYS A CA 1
ATOM 973 C C . CYS A 1 130 ? -10.477 -7.370 -22.845 1.00 87.06 130 CYS A C 1
ATOM 975 O O . CYS A 1 130 ? -9.469 -7.269 -22.140 1.00 87.06 130 CYS A O 1
ATOM 977 N N . ARG A 1 131 ? -10.481 -7.042 -24.143 1.00 90.62 131 ARG A N 1
ATOM 978 C CA . ARG A 1 131 ? -9.305 -6.515 -24.842 1.00 90.62 131 ARG A CA 1
ATOM 979 C C . ARG A 1 131 ? -8.794 -5.266 -24.124 1.00 90.62 131 ARG A C 1
ATOM 981 O O . ARG A 1 131 ? -9.514 -4.273 -24.016 1.00 90.62 131 ARG A O 1
ATOM 988 N N . SER A 1 132 ? -7.538 -5.305 -23.679 1.00 86.00 132 SER A N 1
ATOM 989 C CA . SER A 1 132 ? -6.882 -4.154 -23.059 1.00 86.00 132 SER A CA 1
ATOM 990 C C . SER A 1 132 ? -6.963 -2.922 -23.970 1.00 86.00 132 SER A C 1
ATOM 992 O O . SER A 1 132 ? -6.814 -3.054 -25.192 1.00 86.00 132 SER A O 1
ATOM 994 N N . PRO A 1 133 ? -7.177 -1.719 -23.403 1.00 85.00 133 PRO A N 1
ATOM 995 C CA . PRO A 1 133 ? -7.219 -0.492 -24.184 1.00 85.00 133 PRO A CA 1
ATOM 996 C C . PRO A 1 133 ? -5.926 -0.328 -24.986 1.00 85.00 133 PRO A C 1
ATOM 998 O O . PRO A 1 133 ? -4.857 -0.783 -24.565 1.00 85.00 133 PRO A O 1
ATOM 1001 N N . LYS A 1 134 ? -6.029 0.324 -26.153 1.00 82.25 134 LYS A N 1
ATOM 1002 C CA . LYS A 1 134 ? -4.870 0.588 -27.014 1.00 82.25 134 LYS A CA 1
ATOM 1003 C C . LYS A 1 134 ? -3.758 1.200 -26.164 1.00 82.25 134 LYS A C 1
ATOM 1005 O O . LYS A 1 134 ? -3.988 2.167 -25.435 1.00 82.25 134 LYS A O 1
ATOM 1010 N N . LYS A 1 135 ? -2.563 0.611 -26.244 1.00 73.38 135 LYS A N 1
ATOM 1011 C CA . LYS A 1 135 ? -1.380 1.125 -25.554 1.00 73.38 135 LYS A CA 1
ATOM 1012 C C . LYS A 1 135 ? -1.218 2.589 -25.965 1.00 73.38 135 LYS A C 1
ATOM 1014 O O . LYS A 1 135 ? -1.089 2.863 -27.155 1.00 73.38 135 LYS A O 1
ATOM 1019 N N . LYS A 1 136 ? -1.278 3.522 -25.010 1.00 66.44 136 LYS A N 1
ATOM 1020 C CA . LYS A 1 136 ? -1.050 4.940 -25.307 1.00 66.44 136 LYS A CA 1
ATOM 1021 C C . LYS A 1 136 ? 0.366 5.072 -25.860 1.00 66.44 136 LYS A C 1
ATOM 1023 O O . LYS A 1 136 ? 1.303 4.569 -25.243 1.00 66.44 136 LYS A O 1
ATOM 1028 N N . THR A 1 137 ? 0.513 5.701 -27.020 1.00 42.91 137 THR A N 1
ATOM 1029 C CA . THR A 1 137 ? 1.785 5.848 -27.742 1.00 42.91 137 THR A CA 1
ATOM 1030 C C . THR A 1 137 ? 2.695 6.892 -27.083 1.00 42.91 137 THR A C 1
ATOM 1032 O O . THR A 1 137 ? 3.168 7.817 -27.719 1.00 42.91 137 THR A O 1
ATOM 1035 N N . CYS A 1 138 ? 2.967 6.729 -25.791 1.00 43.25 138 CYS A N 1
ATOM 1036 C CA . CYS A 1 138 ? 4.233 7.124 -25.177 1.00 43.25 138 CYS A CA 1
ATOM 1037 C C . CYS A 1 138 ? 5.022 5.833 -24.947 1.00 43.25 138 CYS A C 1
ATOM 1039 O O . CYS A 1 138 ? 5.366 5.463 -23.831 1.00 43.25 138 CYS A O 1
ATOM 1041 N N . GLN A 1 139 ? 5.214 5.088 -26.035 1.00 52.72 139 GLN A N 1
ATOM 1042 C CA . GLN A 1 139 ? 5.967 3.845 -26.051 1.00 52.72 139 GLN A CA 1
ATOM 1043 C C . GLN A 1 139 ? 7.458 4.094 -26.292 1.00 52.72 139 GLN A C 1
ATOM 1045 O O . GLN A 1 139 ? 8.157 3.139 -26.576 1.00 52.72 139 GLN A O 1
ATOM 1050 N N . ALA A 1 140 ? 7.980 5.318 -26.186 1.00 48.72 140 ALA A N 1
ATOM 1051 C CA . ALA A 1 140 ? 9.423 5.528 -26.319 1.00 48.72 140 ALA A CA 1
ATOM 1052 C C . ALA A 1 140 ? 10.194 4.683 -25.291 1.00 48.72 140 ALA A C 1
ATOM 1054 O O . ALA A 1 140 ? 11.154 4.020 -25.657 1.00 48.72 140 ALA A O 1
ATOM 1055 N N . ASP A 1 141 ? 9.683 4.562 -24.061 1.00 50.25 141 ASP A N 1
ATOM 1056 C CA . ASP A 1 141 ? 10.280 3.682 -23.052 1.00 50.25 141 ASP A CA 1
ATOM 1057 C C . ASP A 1 141 ? 9.949 2.203 -23.283 1.00 50.25 141 ASP A C 1
ATOM 1059 O O . ASP A 1 141 ? 10.766 1.341 -23.003 1.00 50.25 141 ASP A O 1
ATOM 1063 N N . THR A 1 142 ? 8.771 1.856 -23.817 1.00 50.81 142 THR A N 1
ATOM 1064 C CA . THR A 1 142 ? 8.377 0.443 -24.024 1.00 50.81 142 THR A CA 1
ATOM 1065 C C . THR A 1 142 ? 8.986 -0.165 -25.290 1.00 50.81 142 THR A C 1
ATOM 1067 O O . THR A 1 142 ? 9.518 -1.269 -25.236 1.00 50.81 142 THR A O 1
ATOM 1070 N N . ILE A 1 143 ? 8.931 0.555 -26.415 1.00 58.19 143 ILE A N 1
ATOM 1071 C CA . ILE A 1 143 ? 9.700 0.273 -27.632 1.00 58.19 143 ILE A CA 1
ATOM 1072 C C . ILE A 1 143 ? 11.178 0.419 -27.305 1.00 58.19 143 ILE A C 1
ATOM 1074 O O . ILE A 1 143 ? 11.930 -0.452 -27.682 1.00 58.19 143 ILE A O 1
ATOM 1078 N N . GLY A 1 144 ? 11.600 1.422 -26.535 1.00 58.22 144 GLY A N 1
ATOM 1079 C CA . GLY A 1 144 ? 12.990 1.562 -26.099 1.00 58.22 144 GLY A CA 1
ATOM 1080 C C . GLY A 1 144 ? 13.477 0.370 -25.279 1.00 58.22 144 GLY A C 1
ATOM 1081 O O . GLY A 1 144 ? 14.566 -0.116 -25.531 1.00 58.22 144 GLY A O 1
ATOM 1082 N N . ILE A 1 145 ? 12.672 -0.171 -24.358 1.00 64.31 145 ILE A N 1
ATOM 1083 C CA . ILE A 1 145 ? 12.987 -1.400 -23.608 1.00 64.31 145 ILE A CA 1
ATOM 1084 C C . ILE A 1 145 ? 12.973 -2.627 -24.523 1.00 64.31 145 ILE A C 1
ATOM 1086 O O . ILE A 1 145 ? 13.826 -3.497 -24.370 1.00 64.31 145 ILE A O 1
ATOM 1090 N N . ALA A 1 146 ? 12.032 -2.716 -25.466 1.00 50.66 146 ALA A N 1
ATOM 1091 C CA . ALA A 1 146 ? 11.959 -3.824 -26.416 1.00 50.66 146 ALA A CA 1
ATOM 1092 C C . ALA A 1 146 ? 13.138 -3.806 -27.402 1.00 50.66 146 ALA A C 1
ATOM 1094 O O . ALA A 1 146 ? 13.807 -4.815 -27.558 1.00 50.66 146 ALA A O 1
ATOM 1095 N N . VAL A 1 147 ? 13.445 -2.652 -27.988 1.00 62.34 147 VAL A N 1
ATOM 1096 C CA . VAL A 1 147 ? 14.584 -2.392 -28.876 1.00 62.34 147 VAL A CA 1
ATOM 1097 C C . VAL A 1 147 ? 15.888 -2.554 -28.112 1.00 62.34 147 VAL A C 1
ATOM 1099 O O . VAL A 1 147 ? 16.781 -3.220 -28.602 1.00 62.34 147 VAL A O 1
ATOM 1102 N N . ARG A 1 148 ? 15.989 -2.061 -26.874 1.00 66.12 148 ARG A N 1
ATOM 1103 C CA . ARG A 1 148 ? 17.143 -2.330 -26.009 1.00 66.12 148 ARG A CA 1
ATOM 1104 C C . ARG A 1 148 ? 17.267 -3.825 -25.714 1.00 66.12 148 ARG A C 1
ATOM 1106 O O . ARG A 1 148 ? 18.380 -4.302 -25.688 1.00 66.12 148 ARG A O 1
ATOM 1113 N N . ARG A 1 149 ? 16.181 -4.584 -25.534 1.00 64.75 149 ARG A N 1
ATOM 1114 C CA . ARG A 1 149 ? 16.240 -6.054 -25.387 1.00 64.75 149 ARG A CA 1
ATOM 1115 C C . ARG A 1 149 ? 16.656 -6.772 -26.666 1.00 64.75 149 ARG A C 1
ATOM 1117 O O . ARG A 1 149 ? 17.367 -7.756 -26.560 1.00 64.75 149 ARG A O 1
ATOM 1124 N N . VAL A 1 150 ? 16.195 -6.313 -27.827 1.00 65.69 150 VAL A N 1
ATOM 1125 C CA . VAL A 1 150 ? 16.572 -6.878 -29.130 1.00 65.69 150 VAL A CA 1
ATOM 1126 C C . VAL A 1 150 ? 18.049 -6.586 -29.401 1.00 65.69 150 VAL A C 1
ATOM 1128 O O . VAL A 1 150 ? 18.813 -7.515 -29.609 1.00 65.69 150 VAL A O 1
ATOM 1131 N N . LEU A 1 151 ? 18.482 -5.333 -29.236 1.00 65.00 151 LEU A N 1
ATOM 1132 C CA . LEU A 1 151 ? 19.879 -4.919 -29.396 1.00 65.00 151 LEU A CA 1
ATOM 1133 C C . LEU A 1 151 ? 20.807 -5.547 -28.344 1.00 65.00 151 LEU A C 1
ATOM 1135 O O . LEU A 1 151 ? 21.870 -6.035 -28.691 1.00 65.00 151 LEU A O 1
ATOM 1139 N N . LEU A 1 152 ? 20.422 -5.580 -27.062 1.00 64.19 152 LEU A N 1
ATOM 1140 C CA . LEU A 1 152 ? 21.199 -6.268 -26.015 1.00 64.19 152 LEU A CA 1
ATOM 1141 C C . LEU A 1 152 ? 21.128 -7.797 -26.131 1.00 64.19 152 LEU A C 1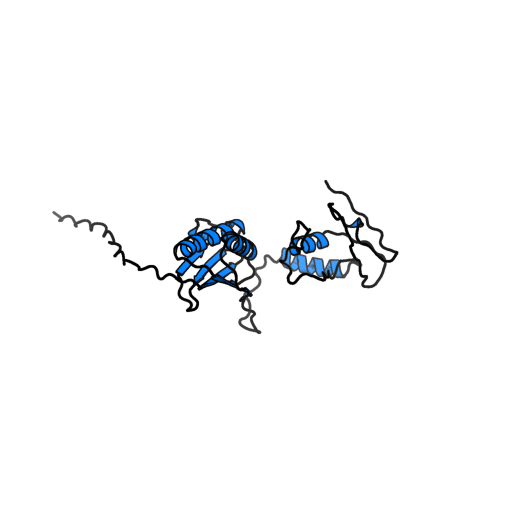
ATOM 1143 O O . LEU A 1 152 ? 21.937 -8.470 -25.507 1.00 64.19 152 LEU A O 1
ATOM 1147 N N . GLY A 1 153 ? 20.154 -8.341 -26.863 1.00 60.06 153 GLY A N 1
ATOM 1148 C CA . GLY A 1 153 ? 20.060 -9.768 -27.167 1.00 60.06 153 GLY A CA 1
ATOM 1149 C C . GLY A 1 153 ? 20.966 -10.180 -28.327 1.00 60.06 153 GLY A C 1
ATOM 1150 O O . GLY A 1 153 ? 21.415 -11.319 -28.359 1.00 60.06 153 GLY A O 1
ATOM 1151 N N . GLU A 1 154 ? 21.249 -9.254 -29.246 1.00 60.81 154 GLU A N 1
ATOM 1152 C CA . GLU A 1 154 ? 22.233 -9.415 -30.324 1.00 60.81 154 GLU A CA 1
ATOM 1153 C C . GLU A 1 154 ? 23.667 -9.121 -29.867 1.00 60.81 154 GLU A C 1
ATOM 1155 O O . GLU A 1 154 ? 24.621 -9.615 -30.462 1.00 60.81 154 GLU A O 1
ATOM 1160 N N . ILE A 1 155 ? 23.839 -8.335 -28.801 1.00 64.12 155 ILE A N 1
ATOM 1161 C CA . ILE A 1 155 ? 25.151 -8.119 -28.196 1.00 64.12 155 ILE A CA 1
ATOM 1162 C C . ILE A 1 155 ? 25.527 -9.366 -27.397 1.00 64.12 155 ILE A C 1
ATOM 1164 O O . ILE A 1 155 ? 24.900 -9.687 -26.387 1.00 64.12 155 ILE A O 1
ATOM 1168 N N . GLU A 1 156 ? 26.596 -10.033 -27.824 1.00 63.38 156 GLU A N 1
ATOM 1169 C CA . GLU A 1 156 ? 27.278 -11.063 -27.043 1.00 63.38 156 GLU A CA 1
ATOM 1170 C C . GLU A 1 156 ? 27.750 -10.441 -25.721 1.00 63.38 156 GLU A C 1
ATOM 1172 O O . GLU A 1 156 ? 28.735 -9.704 -25.652 1.00 63.38 156 GLU A O 1
ATOM 1177 N N . GLY A 1 157 ? 26.968 -10.660 -24.666 1.00 67.75 157 GLY A N 1
ATOM 1178 C CA . GLY A 1 157 ? 27.120 -9.967 -23.399 1.00 67.75 157 GLY A CA 1
ATOM 1179 C C . GLY A 1 157 ? 26.844 -10.885 -22.225 1.00 67.75 157 GLY A C 1
ATOM 1180 O O . GLY A 1 157 ? 25.893 -11.666 -22.201 1.00 67.75 157 GLY A O 1
ATOM 1181 N N . THR A 1 158 ? 27.683 -10.775 -21.207 1.00 74.50 158 THR A N 1
ATOM 1182 C CA . THR A 1 158 ? 27.572 -11.591 -20.002 1.00 74.50 158 THR A CA 1
ATOM 1183 C C . THR A 1 158 ? 26.707 -10.867 -18.990 1.00 74.50 158 THR A C 1
ATOM 1185 O O . THR A 1 158 ? 27.040 -9.763 -18.563 1.00 74.50 158 THR A O 1
ATOM 1188 N N . SER A 1 159 ? 25.577 -11.472 -18.627 1.00 74.62 159 SER A N 1
ATOM 1189 C CA . SER A 1 159 ? 24.588 -10.874 -17.730 1.00 74.62 159 SER A CA 1
ATOM 1190 C C . SER A 1 159 ? 24.172 -11.841 -16.627 1.00 74.62 159 SER A C 1
ATOM 1192 O O . SER A 1 159 ? 24.176 -13.060 -16.803 1.00 74.62 159 SER A O 1
ATOM 1194 N N . ILE A 1 160 ? 23.804 -11.286 -15.472 1.00 79.88 160 ILE A N 1
ATOM 1195 C CA . ILE A 1 160 ? 23.259 -12.064 -14.360 1.00 79.88 160 ILE A CA 1
ATOM 1196 C C . ILE A 1 160 ? 21.810 -12.414 -14.700 1.00 79.88 160 ILE A C 1
ATOM 1198 O O . ILE A 1 1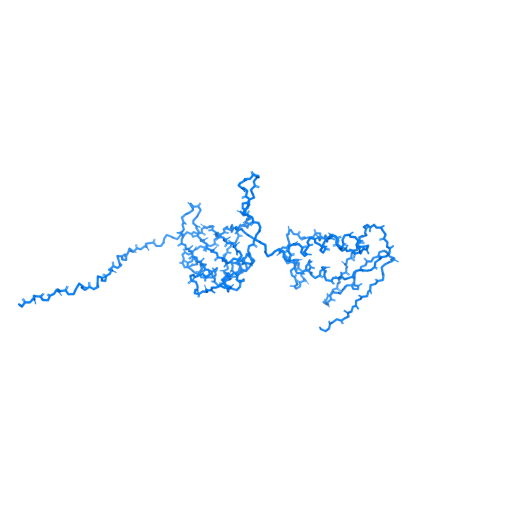60 ? 20.931 -11.553 -14.716 1.00 79.88 160 ILE A O 1
ATOM 1202 N N . THR A 1 161 ? 21.557 -13.689 -14.972 1.00 76.38 161 THR A N 1
ATOM 1203 C CA . THR A 1 161 ? 20.231 -14.196 -15.353 1.00 76.38 161 THR A CA 1
ATOM 1204 C C . THR A 1 161 ? 19.377 -14.574 -14.149 1.00 76.38 161 THR A C 1
ATOM 1206 O O . THR A 1 161 ? 18.156 -14.416 -14.182 1.00 76.38 161 THR A O 1
ATOM 1209 N N . ARG A 1 162 ? 19.997 -15.063 -13.068 1.00 79.19 162 ARG A N 1
ATOM 1210 C CA . ARG A 1 162 ? 19.296 -15.513 -11.862 1.00 79.19 162 ARG A CA 1
ATOM 1211 C C . ARG A 1 162 ? 20.152 -15.310 -10.615 1.00 79.19 162 ARG A C 1
ATOM 1213 O O . ARG A 1 162 ? 21.346 -15.573 -10.634 1.00 79.19 162 ARG A O 1
ATOM 1220 N N . ALA A 1 163 ? 19.510 -14.921 -9.516 1.00 82.62 163 ALA A N 1
ATOM 1221 C CA . ALA A 1 163 ? 20.087 -14.943 -8.177 1.00 82.62 163 ALA A CA 1
ATOM 1222 C C . ALA A 1 163 ? 19.258 -15.884 -7.295 1.00 82.62 163 ALA A C 1
ATOM 1224 O O . ALA A 1 163 ? 18.026 -15.846 -7.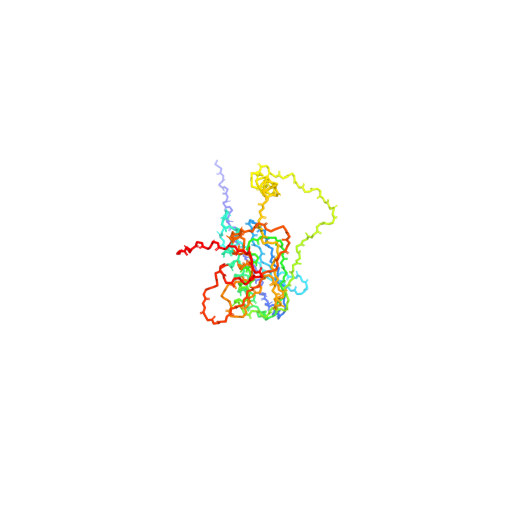321 1.00 82.62 163 ALA A O 1
ATOM 1225 N N . LYS A 1 164 ? 19.927 -16.759 -6.541 1.00 82.81 164 LYS A N 1
ATOM 1226 C CA . LYS A 1 164 ? 19.289 -17.695 -5.610 1.00 82.81 164 LYS A CA 1
ATOM 1227 C C . LYS A 1 164 ? 19.784 -17.396 -4.201 1.00 82.81 164 LYS A C 1
ATOM 1229 O O . LYS A 1 164 ? 20.984 -17.304 -3.974 1.00 82.81 164 LYS A O 1
ATOM 1234 N N . SER A 1 165 ? 18.858 -17.303 -3.254 1.00 80.75 165 SER A N 1
ATOM 1235 C CA . SER A 1 165 ? 19.166 -17.178 -1.830 1.00 80.75 165 SER A CA 1
ATOM 1236 C C . SER A 1 165 ? 18.476 -18.306 -1.072 1.00 80.75 165 SER A C 1
ATOM 1238 O O . SER A 1 165 ? 17.276 -18.509 -1.226 1.00 80.75 165 SER A O 1
ATOM 1240 N N . GLU A 1 166 ? 19.223 -19.066 -0.273 1.00 73.38 166 GLU A N 1
ATOM 1241 C CA . GLU A 1 166 ? 18.727 -20.330 0.295 1.00 73.38 166 GLU A CA 1
ATOM 1242 C C . GLU A 1 166 ? 17.697 -20.173 1.420 1.00 73.38 166 GLU A C 1
ATOM 1244 O O . GLU A 1 166 ? 16.881 -21.066 1.621 1.00 73.38 166 GLU A O 1
ATOM 1249 N N . LYS A 1 167 ? 17.709 -19.060 2.164 1.00 72.31 167 LYS A N 1
ATOM 1250 C CA . LYS A 1 167 ? 16.932 -18.911 3.413 1.00 72.31 167 LYS A CA 1
ATOM 1251 C C . LYS A 1 167 ? 15.871 -17.809 3.369 1.00 72.31 167 LYS A C 1
ATOM 1253 O O . LYS A 1 167 ? 15.493 -17.272 4.406 1.00 72.31 167 LYS A O 1
ATOM 1258 N N . ILE A 1 168 ? 15.409 -17.440 2.175 1.00 78.62 168 ILE A N 1
ATOM 1259 C CA . ILE A 1 168 ? 14.543 -16.275 1.971 1.00 78.62 168 ILE A CA 1
ATOM 1260 C C . ILE A 1 168 ? 13.168 -16.710 1.453 1.00 78.62 168 ILE A C 1
ATOM 1262 O O . ILE A 1 168 ? 13.094 -17.283 0.369 1.00 78.62 168 ILE A O 1
ATOM 1266 N N . PRO A 1 169 ? 12.074 -16.425 2.187 1.00 73.88 169 PRO A N 1
ATOM 1267 C CA . PRO A 1 169 ? 10.735 -16.851 1.788 1.00 73.88 169 PRO A CA 1
ATOM 1268 C C . PRO A 1 169 ? 10.149 -15.999 0.655 1.00 73.88 169 PRO A C 1
ATOM 1270 O O . PRO A 1 169 ? 9.303 -16.479 -0.093 1.00 73.88 169 PRO A O 1
ATOM 1273 N N . HIS A 1 170 ? 10.550 -14.727 0.545 1.00 73.00 170 HIS A N 1
ATOM 1274 C CA . HIS A 1 170 ? 9.994 -13.788 -0.429 1.00 73.00 170 HIS A CA 1
ATOM 1275 C C . HIS A 1 170 ? 10.922 -12.590 -0.691 1.00 73.00 170 HIS A C 1
ATOM 1277 O O . HIS A 1 170 ? 11.677 -12.170 0.181 1.00 73.00 170 HIS A O 1
ATOM 1283 N N . GLU A 1 171 ? 10.785 -11.961 -1.860 1.00 67.19 171 GLU A N 1
ATOM 1284 C CA . GLU A 1 171 ? 11.618 -10.840 -2.351 1.00 67.19 171 GLU A CA 1
ATOM 1285 C C . GLU A 1 171 ? 11.625 -9.589 -1.451 1.00 67.19 171 GLU A C 1
ATOM 1287 O O . GLU A 1 171 ? 12.525 -8.758 -1.527 1.00 67.19 171 GLU A O 1
ATOM 1292 N N . TYR A 1 172 ? 10.631 -9.457 -0.572 1.00 74.19 172 TYR A N 1
ATOM 1293 C CA . TYR A 1 172 ? 10.513 -8.347 0.381 1.00 74.19 172 TYR A CA 1
ATOM 1294 C C . TYR A 1 172 ? 11.072 -8.659 1.775 1.00 74.19 172 TYR A C 1
ATOM 1296 O O . TYR A 1 172 ? 10.871 -7.882 2.707 1.00 74.19 172 TYR A O 1
ATOM 1304 N N . SER A 1 173 ? 11.695 -9.823 1.972 1.00 79.25 173 SER A N 1
ATOM 1305 C CA . SER A 1 173 ? 12.220 -10.189 3.287 1.00 79.25 173 SER A CA 1
ATOM 1306 C C . SER A 1 173 ? 13.534 -9.466 3.550 1.00 79.25 173 SER A C 1
ATOM 1308 O O . SER A 1 173 ? 14.322 -9.246 2.634 1.00 79.25 173 S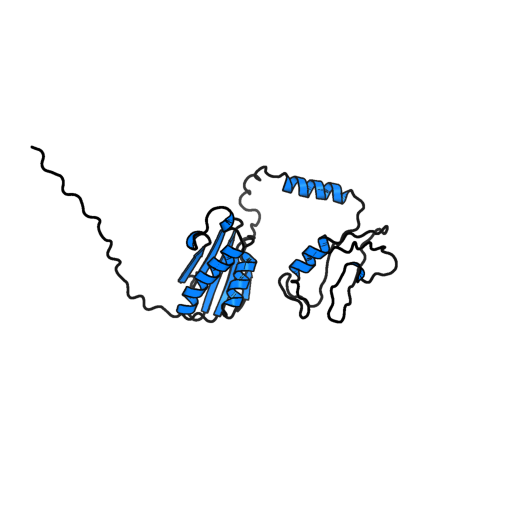ER A O 1
ATOM 1310 N N . THR A 1 174 ? 13.794 -9.148 4.808 1.00 78.56 174 THR A N 1
ATOM 1311 C CA . THR A 1 174 ? 15.107 -8.697 5.271 1.00 78.56 174 THR A CA 1
ATOM 1312 C C . THR A 1 174 ? 15.949 -9.911 5.651 1.00 78.56 174 THR A C 1
ATOM 1314 O O . THR A 1 174 ? 15.473 -10.772 6.395 1.00 78.56 174 THR A O 1
ATOM 1317 N N . ILE A 1 175 ? 17.188 -9.984 5.165 1.00 81.44 175 ILE A N 1
ATOM 1318 C CA . ILE A 1 175 ? 18.147 -11.010 5.590 1.00 81.44 175 ILE A CA 1
ATOM 1319 C C . ILE A 1 175 ? 18.736 -10.570 6.932 1.00 81.44 175 ILE A C 1
ATOM 1321 O O . ILE A 1 175 ? 19.138 -9.420 7.095 1.00 81.44 175 ILE A O 1
ATOM 1325 N N . VAL A 1 176 ? 18.782 -11.474 7.910 1.00 77.31 176 VAL A N 1
ATOM 1326 C CA . VAL A 1 176 ? 19.377 -11.180 9.222 1.00 77.31 176 VAL A CA 1
ATOM 1327 C C . VAL A 1 176 ? 20.862 -10.852 9.038 1.00 77.31 176 VAL A C 1
ATOM 1329 O O . VAL A 1 176 ? 21.608 -11.673 8.513 1.00 77.31 176 VAL A O 1
ATOM 1332 N N . GLY A 1 177 ? 21.280 -9.661 9.472 1.00 77.25 177 GLY A N 1
ATOM 1333 C CA . GLY A 1 177 ? 22.667 -9.195 9.360 1.00 77.25 177 GLY A CA 1
ATOM 1334 C C . GLY A 1 177 ? 22.990 -8.387 8.099 1.00 77.25 177 GLY A C 1
ATOM 1335 O O . GLY A 1 177 ? 24.127 -7.951 7.963 1.00 77.25 177 GLY A O 1
ATOM 1336 N N . ILE A 1 178 ? 22.018 -8.144 7.211 1.00 81.44 178 ILE A N 1
ATOM 1337 C CA . ILE A 1 178 ? 22.180 -7.271 6.038 1.00 81.44 178 ILE A CA 1
ATOM 1338 C C . ILE A 1 178 ? 21.268 -6.052 6.188 1.00 81.44 178 ILE A C 1
ATOM 1340 O O . ILE A 1 178 ? 20.102 -6.178 6.563 1.00 81.44 178 ILE A O 1
ATOM 1344 N N . GLN A 1 179 ? 21.815 -4.865 5.926 1.00 81.31 179 GLN A N 1
ATOM 1345 C CA . GLN A 1 179 ? 21.084 -3.601 6.034 1.00 81.31 179 GLN A CA 1
ATOM 1346 C C . GLN A 1 179 ? 20.065 -3.421 4.898 1.00 81.31 179 GLN A C 1
ATOM 1348 O O . GLN A 1 179 ? 18.975 -2.892 5.118 1.00 81.31 179 GLN A O 1
ATOM 1353 N N . GLU A 1 180 ? 20.420 -3.870 3.697 1.00 82.69 180 GLU A N 1
ATOM 1354 C CA . GLU A 1 180 ? 19.604 -3.777 2.488 1.00 82.69 180 GLU A CA 1
ATOM 1355 C C . GLU A 1 180 ? 18.498 -4.841 2.448 1.00 82.69 180 GLU A C 1
ATOM 1357 O O . GLU A 1 180 ? 18.615 -5.948 2.985 1.00 82.69 180 GLU A O 1
ATOM 1362 N N . SER A 1 181 ? 17.398 -4.512 1.770 1.00 83.31 181 SER A N 1
ATOM 1363 C CA . SER A 1 181 ? 16.343 -5.491 1.480 1.00 83.31 181 SER A CA 1
ATOM 1364 C C . SER A 1 181 ? 16.722 -6.402 0.308 1.00 83.31 181 SER A C 1
ATOM 1366 O O . SER A 1 181 ? 17.484 -6.011 -0.568 1.00 83.31 181 SER A O 1
ATOM 1368 N N . VAL A 1 182 ? 16.139 -7.602 0.221 1.00 84.44 182 VAL A N 1
ATOM 1369 C CA . VAL A 1 182 ? 16.395 -8.525 -0.908 1.00 84.44 182 VAL A CA 1
ATOM 1370 C C . VAL A 1 182 ? 16.067 -7.891 -2.258 1.00 84.44 182 VAL A C 1
ATOM 1372 O O . VAL A 1 182 ? 16.800 -8.079 -3.225 1.00 84.44 182 VAL A O 1
ATOM 1375 N N . HIS A 1 183 ? 15.006 -7.090 -2.316 1.00 79.62 183 HIS A N 1
ATOM 1376 C CA . HIS A 1 183 ? 14.661 -6.307 -3.496 1.00 79.62 183 HIS A CA 1
ATOM 1377 C C . HIS A 1 183 ? 15.769 -5.322 -3.901 1.00 79.62 183 HIS A C 1
ATOM 1379 O O . HIS A 1 183 ? 16.084 -5.198 -5.080 1.00 79.62 183 HIS A O 1
ATOM 1385 N N . GLU A 1 184 ? 16.363 -4.637 -2.930 1.00 81.06 184 GLU A N 1
ATOM 1386 C CA . GLU A 1 184 ? 17.437 -3.662 -3.141 1.00 81.06 184 GLU A CA 1
ATOM 1387 C C . GLU A 1 184 ? 18.722 -4.350 -3.610 1.00 81.06 184 GLU A C 1
ATOM 1389 O O . GLU A 1 184 ? 19.294 -3.945 -4.616 1.00 81.06 184 GLU A O 1
ATOM 1394 N N . ILE A 1 185 ? 19.063 -5.496 -3.013 1.00 85.44 185 ILE A N 1
ATOM 1395 C CA . ILE A 1 185 ? 20.161 -6.358 -3.472 1.00 85.44 185 ILE A CA 1
ATOM 1396 C C . ILE A 1 185 ? 19.938 -6.793 -4.931 1.00 85.44 185 ILE A C 1
ATOM 1398 O O . ILE A 1 185 ? 20.844 -6.700 -5.755 1.00 85.44 185 ILE A O 1
ATOM 1402 N N . LEU A 1 186 ? 18.724 -7.226 -5.294 1.00 83.69 186 LEU A N 1
ATOM 1403 C CA . LEU A 1 186 ? 18.385 -7.608 -6.673 1.00 83.69 186 LEU A CA 1
ATOM 1404 C C . LEU A 1 186 ? 18.468 -6.437 -7.662 1.00 83.69 186 LEU A C 1
ATOM 1406 O O . LEU A 1 186 ? 18.751 -6.653 -8.842 1.00 83.69 186 LEU A O 1
ATOM 1410 N N . MET A 1 187 ? 18.203 -5.212 -7.210 1.00 80.56 187 MET A N 1
ATOM 1411 C CA . MET A 1 187 ? 18.359 -4.015 -8.033 1.00 80.56 187 MET A CA 1
ATOM 1412 C C . MET A 1 187 ? 19.835 -3.659 -8.213 1.00 80.56 187 MET A C 1
ATOM 1414 O O . MET A 1 187 ? 20.248 -3.441 -9.350 1.00 80.56 187 MET A O 1
ATOM 1418 N N . ASN A 1 188 ? 20.634 -3.735 -7.149 1.00 83.38 188 ASN A N 1
ATOM 1419 C CA . ASN A 1 188 ? 22.079 -3.506 -7.187 1.00 83.38 188 ASN A CA 1
ATOM 1420 C C . ASN A 1 188 ? 22.797 -4.529 -8.088 1.00 83.38 188 ASN A C 1
ATOM 1422 O O . ASN A 1 188 ? 23.696 -4.174 -8.846 1.00 83.38 188 ASN A O 1
ATOM 1426 N N . LEU A 1 189 ? 22.352 -5.793 -8.102 1.00 81.75 189 LEU A N 1
ATOM 1427 C CA . LEU A 1 189 ? 22.890 -6.828 -8.998 1.00 81.75 189 LEU A CA 1
ATOM 1428 C C . LEU A 1 189 ? 22.759 -6.473 -10.489 1.00 81.75 189 LEU A C 1
ATOM 1430 O O . LEU A 1 189 ? 23.587 -6.903 -11.288 1.00 81.75 189 LEU A O 1
ATOM 1434 N N . LYS A 1 190 ? 21.755 -5.680 -10.885 1.00 77.81 190 LYS A N 1
ATOM 1435 C CA . LYS A 1 190 ? 21.599 -5.234 -12.283 1.00 77.81 190 LYS A CA 1
ATOM 1436 C C . LYS A 1 190 ? 22.630 -4.188 -12.694 1.00 77.81 190 LYS A C 1
ATOM 1438 O O . LYS A 1 190 ? 22.836 -3.991 -13.888 1.00 77.81 190 LYS A O 1
ATOM 1443 N N . GLU A 1 191 ? 23.235 -3.504 -11.730 1.00 76.31 191 GLU A N 1
ATOM 1444 C CA . GLU A 1 191 ? 24.246 -2.473 -11.975 1.00 76.31 191 GLU A CA 1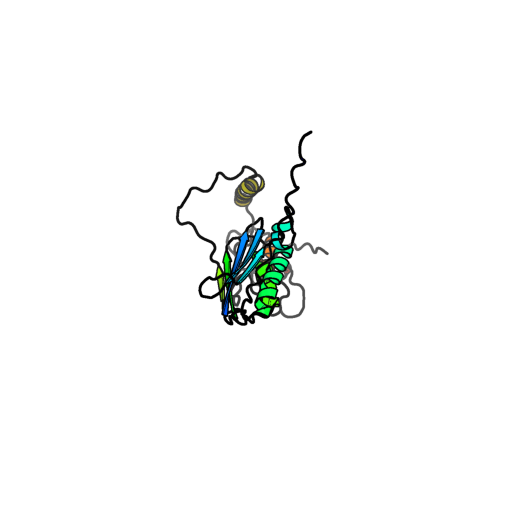
ATOM 1445 C C . GLU A 1 191 ? 25.647 -3.074 -12.163 1.00 76.31 191 GLU A C 1
ATOM 1447 O O . GLU A 1 191 ? 26.561 -2.395 -12.632 1.00 76.31 191 GLU A O 1
ATOM 1452 N N . ILE A 1 192 ? 25.822 -4.361 -11.842 1.00 79.94 192 ILE A N 1
ATOM 1453 C CA . ILE A 1 192 ? 27.095 -5.060 -11.998 1.00 79.94 192 ILE A CA 1
ATOM 1454 C C . ILE A 1 192 ? 27.353 -5.338 -13.481 1.00 79.94 192 ILE A C 1
ATOM 1456 O O . ILE A 1 192 ? 26.623 -6.077 -14.141 1.00 79.94 192 ILE A O 1
ATOM 1460 N N . VAL A 1 193 ? 28.455 -4.789 -13.988 1.00 76.69 193 VAL A N 1
ATOM 1461 C CA . VAL A 1 193 ? 28.956 -5.068 -15.336 1.00 76.69 193 VAL A CA 1
ATOM 1462 C C . VAL A 1 193 ? 29.925 -6.246 -15.269 1.00 76.69 193 VAL A C 1
ATOM 1464 O O . VAL A 1 193 ? 30.980 -6.155 -14.642 1.00 76.69 193 VAL A O 1
ATOM 1467 N N . LEU A 1 194 ? 29.577 -7.352 -15.927 1.00 73.69 194 LEU A N 1
ATOM 1468 C CA . LEU A 1 194 ? 30.426 -8.539 -16.040 1.00 73.69 194 LEU A CA 1
ATOM 1469 C C . LEU A 1 194 ? 31.119 -8.576 -17.406 1.00 73.69 194 LEU A C 1
ATOM 1471 O O . LEU A 1 194 ? 30.558 -8.122 -18.403 1.00 73.69 194 LEU A O 1
ATOM 1475 N N . ARG A 1 195 ? 32.335 -9.132 -17.449 1.00 70.75 195 ARG A N 1
ATOM 1476 C CA . ARG A 1 195 ? 33.066 -9.434 -18.687 1.00 70.75 195 ARG A CA 1
ATOM 1477 C C . ARG A 1 195 ? 33.587 -10.869 -18.641 1.00 70.75 195 ARG A C 1
ATOM 1479 O O . ARG A 1 195 ? 34.575 -11.124 -17.961 1.00 70.75 195 ARG A O 1
ATOM 1486 N N . SER A 1 196 ? 32.967 -11.786 -19.381 1.00 71.25 196 SER A N 1
ATOM 1487 C CA . SER A 1 196 ? 33.555 -13.098 -19.712 1.00 71.25 196 SER A CA 1
ATOM 1488 C C . SER A 1 196 ? 33.559 -13.351 -21.211 1.00 71.25 196 SER A C 1
ATOM 1490 O O . SER A 1 196 ? 32.649 -12.944 -21.918 1.00 71.25 196 SER A O 1
ATOM 1492 N N . ASN A 1 197 ? 34.543 -14.130 -21.657 1.00 67.62 197 ASN A N 1
ATOM 1493 C CA . ASN A 1 197 ? 34.619 -14.664 -23.020 1.00 67.62 197 ASN A CA 1
ATOM 1494 C C . ASN A 1 197 ? 34.110 -16.116 -23.101 1.00 67.62 197 ASN A C 1
ATOM 1496 O O . ASN A 1 197 ? 34.444 -16.844 -24.030 1.00 67.62 197 ASN A O 1
ATOM 1500 N N . LEU A 1 198 ? 33.367 -16.574 -22.089 1.00 67.31 198 LEU A N 1
ATOM 1501 C CA . LEU A 1 198 ? 32.916 -17.958 -21.973 1.00 67.31 198 LEU A CA 1
ATOM 1502 C C . LEU A 1 198 ? 31.448 -18.062 -22.369 1.00 67.31 198 LEU A C 1
ATOM 1504 O O . LEU A 1 198 ? 30.603 -17.333 -21.850 1.00 67.31 198 LEU A O 1
ATOM 1508 N N . TYR A 1 199 ? 31.164 -19.008 -23.260 1.00 66.75 199 TYR A N 1
ATOM 1509 C CA . TYR A 1 199 ? 29.816 -19.362 -23.677 1.00 66.75 199 TYR A CA 1
ATOM 1510 C C . TYR A 1 199 ? 29.224 -20.384 -22.701 1.00 66.75 199 TYR A C 1
ATOM 1512 O O . TYR A 1 199 ? 29.729 -21.498 -22.579 1.00 66.75 199 TYR A O 1
ATOM 1520 N N . GLY A 1 200 ? 28.162 -19.999 -21.991 1.00 74.50 200 GLY A N 1
ATOM 1521 C CA . GLY A 1 200 ? 27.437 -20.871 -21.062 1.00 74.50 200 GLY A CA 1
ATOM 1522 C C . GLY A 1 200 ? 27.066 -20.189 -19.745 1.00 74.50 200 GLY A C 1
ATOM 1523 O O . GLY A 1 200 ? 27.594 -19.136 -19.392 1.00 74.50 200 GLY A O 1
ATOM 1524 N N . THR A 1 201 ? 26.134 -20.788 -19.005 1.00 74.00 201 THR A N 1
ATOM 1525 C CA . THR A 1 201 ? 25.768 -20.326 -17.661 1.00 74.00 201 THR A CA 1
ATOM 1526 C C . THR A 1 201 ? 26.816 -20.765 -16.648 1.00 74.00 201 THR A C 1
ATOM 1528 O O . THR A 1 201 ? 27.161 -21.945 -16.600 1.00 74.00 201 THR A O 1
ATOM 1531 N N . GLN A 1 202 ? 27.285 -19.839 -15.816 1.00 77.44 202 GLN A N 1
ATOM 1532 C CA . GLN A 1 202 ? 28.185 -20.144 -14.707 1.00 77.44 202 GLN A CA 1
ATOM 1533 C C . GLN A 1 202 ? 27.585 -19.682 -13.391 1.00 77.44 202 GLN A C 1
ATOM 1535 O O . GLN A 1 202 ? 27.026 -18.587 -13.302 1.00 77.44 202 GLN A O 1
ATOM 1540 N N . ASP A 1 203 ? 27.760 -20.511 -12.371 1.00 80.62 203 ASP A N 1
ATOM 1541 C CA . ASP A 1 203 ? 27.347 -20.185 -11.019 1.00 80.62 203 ASP A CA 1
ATOM 1542 C C . ASP A 1 203 ? 28.470 -19.423 -10.308 1.00 80.62 203 ASP A C 1
ATOM 1544 O O . ASP A 1 203 ? 29.634 -19.828 -10.310 1.00 80.62 203 ASP A O 1
ATOM 1548 N N . ALA A 1 204 ? 28.106 -18.303 -9.688 1.00 79.69 204 ALA A N 1
ATOM 1549 C CA . ALA A 1 204 ? 28.977 -17.524 -8.821 1.00 79.69 204 ALA A CA 1
ATOM 1550 C C . ALA A 1 204 ? 28.367 -17.484 -7.418 1.00 79.69 204 ALA A C 1
ATOM 1552 O O . ALA A 1 204 ? 27.165 -17.262 -7.255 1.00 79.69 204 ALA A O 1
ATOM 1553 N N . SER A 1 205 ? 29.199 -17.688 -6.401 1.00 81.00 205 SER A N 1
ATOM 1554 C CA . SER A 1 205 ? 28.774 -17.718 -4.999 1.00 81.00 205 SER A CA 1
ATOM 1555 C C . SER A 1 205 ? 29.480 -16.634 -4.204 1.00 81.00 205 SER A C 1
ATOM 1557 O O . SER A 1 205 ? 30.652 -16.358 -4.443 1.00 81.00 205 SER A O 1
ATOM 1559 N N . ILE A 1 206 ? 28.798 -16.054 -3.222 1.00 81.81 206 ILE A N 1
ATOM 1560 C CA . ILE A 1 206 ? 29.371 -15.040 -2.339 1.00 81.81 206 ILE A CA 1
ATOM 1561 C C . ILE A 1 206 ? 29.323 -15.512 -0.888 1.00 81.81 206 ILE A C 1
ATOM 1563 O O . ILE A 1 206 ? 28.274 -15.921 -0.393 1.00 81.81 206 ILE A O 1
ATOM 1567 N N . CYS A 1 207 ? 30.474 -15.469 -0.218 1.00 75.88 207 CYS A N 1
ATOM 1568 C CA . CYS A 1 207 ? 30.641 -15.900 1.166 1.00 75.88 207 CYS A CA 1
ATOM 1569 C C . CYS A 1 207 ? 31.359 -14.793 1.934 1.00 75.88 207 CYS A C 1
ATOM 1571 O O . CYS A 1 207 ? 32.557 -14.602 1.759 1.00 75.88 207 CYS A O 1
ATOM 1573 N N . PHE A 1 208 ? 30.635 -14.076 2.790 1.00 75.62 208 PHE A N 1
ATOM 1574 C CA . PHE A 1 208 ? 31.182 -12.964 3.564 1.00 75.62 208 PHE A CA 1
ATOM 1575 C C . PHE A 1 208 ? 30.913 -13.164 5.058 1.00 75.62 208 PHE A C 1
ATOM 1577 O O . PHE A 1 208 ? 29.826 -13.600 5.445 1.00 75.62 208 PHE A O 1
ATOM 1584 N N . LYS A 1 209 ? 31.907 -12.873 5.903 1.00 78.19 209 LYS A N 1
ATOM 1585 C CA . LYS A 1 209 ? 31.804 -12.953 7.367 1.00 78.19 209 LYS A CA 1
ATOM 1586 C C . LYS A 1 209 ? 32.411 -11.697 7.989 1.00 78.19 209 LYS A C 1
ATOM 1588 O O . LYS A 1 209 ? 33.578 -11.409 7.755 1.00 78.19 209 LYS A O 1
ATOM 1593 N N . GLY A 1 210 ? 31.634 -11.010 8.824 1.00 78.44 210 GLY A N 1
ATOM 1594 C CA . GLY A 1 210 ? 32.050 -9.802 9.545 1.00 78.44 210 GLY A CA 1
ATOM 1595 C C . GLY A 1 210 ? 31.286 -8.544 9.112 1.00 78.44 210 GLY A C 1
ATOM 1596 O O . GLY A 1 210 ? 30.478 -8.608 8.187 1.00 78.44 210 GLY A O 1
ATOM 1597 N N . PRO A 1 211 ? 31.485 -7.408 9.801 1.00 76.75 211 PRO A N 1
ATOM 1598 C CA . PRO A 1 211 ? 30.943 -6.121 9.382 1.00 76.75 211 PRO A CA 1
ATOM 1599 C C . PRO A 1 211 ? 31.784 -5.541 8.236 1.00 76.75 211 PRO A C 1
ATOM 1601 O O . PRO A 1 211 ? 32.995 -5.382 8.365 1.00 76.75 211 PRO A O 1
ATOM 1604 N N . GLY A 1 212 ? 31.149 -5.210 7.115 1.00 81.31 212 GLY A N 1
ATOM 1605 C CA . GLY A 1 212 ? 31.815 -4.608 5.962 1.00 81.31 212 GLY A CA 1
ATOM 1606 C C . GLY A 1 212 ? 30.872 -4.448 4.774 1.00 81.31 212 GLY A C 1
ATOM 1607 O O . GLY A 1 212 ? 29.764 -4.985 4.778 1.00 81.31 212 GLY A O 1
ATOM 1608 N N . TYR A 1 213 ? 31.311 -3.687 3.773 1.00 79.19 213 TYR A N 1
ATOM 1609 C CA . TYR A 1 213 ? 30.571 -3.502 2.528 1.00 79.19 213 TYR A CA 1
ATOM 1610 C C . TYR A 1 213 ? 30.965 -4.582 1.533 1.00 79.19 213 TYR A C 1
ATOM 1612 O O . TYR A 1 213 ? 32.149 -4.807 1.293 1.00 79.19 213 TYR A O 1
ATOM 1620 N N . ILE A 1 214 ? 29.960 -5.227 0.956 1.00 78.88 214 ILE A N 1
ATOM 1621 C CA . ILE A 1 214 ? 30.155 -6.251 -0.060 1.00 78.88 214 ILE A CA 1
ATOM 1622 C C . ILE A 1 214 ? 30.230 -5.566 -1.420 1.00 78.88 214 ILE A C 1
ATOM 1624 O O . ILE A 1 214 ? 29.334 -4.812 -1.798 1.00 78.88 214 ILE A O 1
ATOM 1628 N N . THR A 1 215 ? 31.290 -5.846 -2.165 1.00 80.62 215 THR A N 1
ATOM 1629 C CA . THR A 1 215 ? 31.511 -5.301 -3.503 1.00 80.62 215 THR A CA 1
ATOM 1630 C C . THR A 1 215 ? 31.435 -6.397 -4.563 1.00 80.62 215 THR A C 1
ATOM 1632 O O . THR A 1 215 ? 31.498 -7.592 -4.280 1.00 80.62 215 THR A O 1
ATOM 1635 N N . ALA A 1 216 ? 31.346 -6.003 -5.836 1.00 72.25 216 ALA A N 1
ATOM 1636 C CA . ALA A 1 216 ? 31.340 -6.951 -6.952 1.00 72.25 216 ALA A CA 1
ATOM 1637 C C . ALA A 1 216 ? 32.634 -7.792 -7.067 1.00 72.25 216 ALA A C 1
ATOM 1639 O O . ALA A 1 216 ? 32.660 -8.810 -7.766 1.00 72.25 216 ALA A O 1
ATOM 1640 N N . GLN A 1 217 ? 33.716 -7.404 -6.385 1.00 70.62 217 GLN A N 1
ATOM 1641 C CA . GLN A 1 217 ? 34.947 -8.192 -6.359 1.00 70.62 217 GLN A CA 1
ATOM 1642 C C . GLN A 1 217 ? 34.782 -9.491 -5.558 1.00 70.62 217 GLN A C 1
ATOM 1644 O O . GLN A 1 217 ? 35.317 -10.519 -5.973 1.00 70.62 217 GLN A O 1
ATOM 1649 N N . ASP A 1 218 ? 33.950 -9.477 -4.514 1.00 74.69 218 ASP A N 1
ATOM 1650 C CA . ASP A 1 218 ? 33.852 -10.529 -3.490 1.00 74.69 218 ASP A CA 1
ATOM 1651 C C . ASP A 1 218 ? 33.110 -11.799 -3.944 1.00 74.69 218 ASP A C 1
ATOM 1653 O O . ASP A 1 218 ? 33.013 -12.781 -3.208 1.00 74.69 218 ASP A O 1
ATOM 1657 N N . PHE A 1 219 ? 32.576 -11.816 -5.168 1.00 76.06 219 PHE A N 1
ATOM 1658 C CA . PHE A 1 219 ? 32.020 -13.039 -5.748 1.00 76.06 219 PHE A CA 1
ATOM 1659 C C . PHE A 1 219 ? 33.137 -14.074 -5.984 1.00 76.06 219 PHE A C 1
ATOM 1661 O O . PHE A 1 219 ? 34.099 -13.822 -6.701 1.00 76.06 219 PHE A O 1
ATOM 1668 N N . TYR A 1 220 ? 33.022 -15.280 -5.461 1.00 67.94 220 TYR A N 1
ATOM 1669 C CA . TYR A 1 220 ? 33.939 -16.356 -5.822 1.00 67.94 220 TYR A CA 1
ATOM 1670 C C . TYR A 1 220 ? 33.501 -16.972 -7.149 1.00 67.94 220 TYR A C 1
ATOM 1672 O O . TYR A 1 220 ? 32.311 -17.213 -7.370 1.00 67.94 220 TYR A O 1
ATOM 1680 N N . GLN A 1 221 ? 34.465 -17.236 -8.028 1.00 59.69 221 GLN A N 1
ATOM 1681 C CA . GLN A 1 221 ? 34.228 -17.975 -9.261 1.00 59.69 221 GLN A CA 1
ATOM 1682 C C . GLN A 1 221 ? 35.290 -19.056 -9.458 1.00 59.69 221 GLN A C 1
ATOM 1684 O O . GLN A 1 221 ? 36.452 -18.864 -9.100 1.00 59.69 221 GLN A O 1
ATOM 1689 N N . CYS A 1 222 ? 34.900 -20.164 -10.092 1.00 42.47 222 CYS A N 1
ATOM 1690 C CA . CYS A 1 222 ? 35.839 -21.087 -10.719 1.00 42.47 222 CYS A CA 1
ATOM 1691 C C . CYS A 1 222 ? 36.571 -20.392 -11.893 1.00 42.47 222 CYS A C 1
ATOM 1693 O O . CYS A 1 222 ? 36.039 -20.219 -12.985 1.00 42.47 222 CYS A O 1
ATOM 1695 N N . SER A 1 223 ? 37.802 -19.964 -11.607 1.00 41.09 223 SER A N 1
ATOM 1696 C CA . SER A 1 223 ? 38.979 -19.801 -12.481 1.00 41.09 223 SER A CA 1
ATOM 1697 C C . SER A 1 223 ? 39.050 -18.802 -13.659 1.00 41.09 223 SER A C 1
ATOM 1699 O O . SER A 1 223 ? 40.168 -18.647 -14.145 1.00 41.09 223 SER A O 1
ATOM 1701 N N . SER A 1 224 ? 38.020 -18.067 -14.125 1.00 43.22 224 SER A N 1
ATOM 1702 C CA . SER A 1 224 ? 38.241 -17.229 -15.347 1.00 43.22 224 SER A CA 1
ATOM 1703 C C . SER A 1 224 ? 37.351 -15.992 -15.657 1.00 43.22 224 SER A C 1
ATOM 1705 O O . SER A 1 224 ? 37.195 -15.665 -16.834 1.00 43.22 224 SER A O 1
ATOM 1707 N N . LEU A 1 225 ? 36.807 -15.234 -14.686 1.00 45.62 225 LEU A N 1
ATOM 1708 C CA . LEU A 1 225 ? 36.335 -13.842 -14.937 1.00 45.62 225 LEU A CA 1
ATOM 1709 C C . LEU A 1 225 ? 37.383 -12.815 -14.514 1.00 45.62 225 LEU A C 1
ATOM 1711 O O . LEU A 1 225 ? 37.808 -12.791 -13.360 1.00 45.62 225 LEU A O 1
ATOM 1715 N N . GLN A 1 226 ? 37.692 -11.872 -15.406 1.00 48.00 226 GLN A N 1
ATOM 1716 C CA . GLN A 1 226 ? 38.273 -10.595 -14.998 1.00 48.00 226 GLN A CA 1
ATOM 1717 C C . GLN A 1 226 ? 37.151 -9.635 -14.596 1.00 48.00 226 GLN A C 1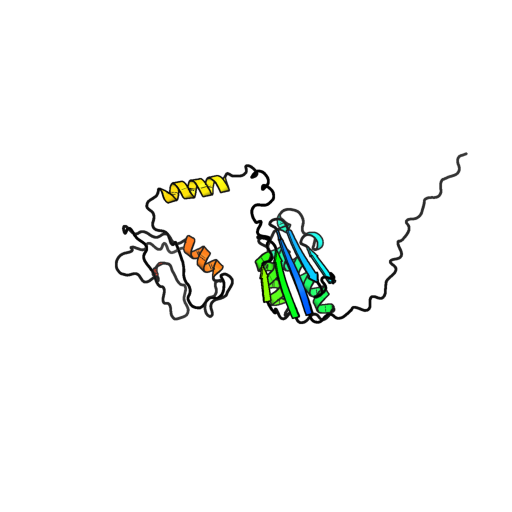
ATOM 1719 O O . GLN A 1 226 ? 36.227 -9.368 -15.364 1.00 48.00 226 GLN A O 1
ATOM 1724 N N . LYS A 1 227 ? 37.235 -9.108 -13.373 1.00 48.88 227 LYS A N 1
ATOM 1725 C CA . LYS A 1 227 ? 36.251 -8.182 -12.815 1.00 48.88 227 LYS A CA 1
ATOM 1726 C C . LYS A 1 227 ? 36.862 -6.800 -12.692 1.00 48.88 227 LYS A C 1
ATOM 1728 O O . LYS A 1 227 ? 37.752 -6.589 -11.875 1.00 48.88 227 LYS A O 1
ATOM 1733 N N . ASN A 1 228 ? 36.334 -5.845 -13.446 1.00 39.09 228 ASN A N 1
ATOM 1734 C CA . ASN A 1 228 ? 36.664 -4.442 -13.238 1.00 39.09 228 ASN A CA 1
ATOM 1735 C C . ASN A 1 228 ? 35.586 -3.819 -12.358 1.00 39.09 228 ASN A C 1
ATOM 1737 O O . ASN A 1 228 ? 34.516 -3.450 -12.835 1.00 39.09 228 ASN A O 1
ATOM 1741 N N . SER A 1 229 ? 35.866 -3.700 -11.064 1.00 38.34 229 SER A N 1
ATOM 1742 C CA . SER A 1 229 ? 35.105 -2.816 -10.187 1.00 38.34 229 SER A CA 1
ATOM 1743 C C . SER A 1 229 ? 35.696 -1.413 -10.289 1.00 38.34 229 SER A C 1
ATOM 1745 O O . SER A 1 229 ? 36.850 -1.193 -9.915 1.00 38.34 229 SER A O 1
ATOM 1747 N N . TYR A 1 230 ? 34.916 -0.446 -10.751 1.00 33.94 230 TYR A N 1
ATOM 1748 C CA . TYR A 1 230 ? 35.247 0.945 -10.478 1.00 33.94 230 TYR A CA 1
ATOM 1749 C C . TYR A 1 230 ? 34.773 1.259 -9.057 1.00 33.94 230 TYR A C 1
ATOM 1751 O O . TYR A 1 230 ? 33.571 1.147 -8.806 1.00 33.94 230 TYR A O 1
ATOM 1759 N N . PRO A 1 231 ? 35.660 1.635 -8.118 1.00 30.80 231 PRO A N 1
ATOM 1760 C CA . PRO A 1 231 ? 35.206 2.174 -6.850 1.00 30.80 231 PRO A CA 1
ATOM 1761 C C . PRO A 1 231 ? 34.540 3.517 -7.156 1.00 30.80 231 PRO A C 1
ATOM 1763 O O . PRO A 1 231 ? 35.149 4.393 -7.776 1.00 30.80 231 PRO A O 1
ATOM 1766 N N . ARG A 1 232 ? 33.283 3.692 -6.755 1.00 32.41 232 ARG A N 1
ATOM 1767 C CA . ARG A 1 232 ? 32.691 5.027 -6.673 1.00 32.41 232 ARG A CA 1
ATOM 1768 C C . ARG A 1 232 ? 32.462 5.380 -5.211 1.00 32.41 232 ARG A C 1
ATOM 1770 O O . ARG A 1 232 ? 32.010 4.543 -4.437 1.00 32.41 232 ARG A O 1
ATOM 1777 N N . ARG A 1 233 ? 32.883 6.605 -4.888 1.00 29.66 233 ARG A N 1
ATOM 1778 C CA . ARG A 1 233 ? 32.615 7.330 -3.644 1.00 29.66 233 ARG A CA 1
ATOM 1779 C C . ARG A 1 233 ? 31.121 7.456 -3.385 1.00 29.66 233 ARG A C 1
ATOM 1781 O O . ARG A 1 233 ? 30.382 7.555 -4.392 1.00 29.66 233 ARG A O 1
#

Foldseek 3Di:
DDDDDDDDDDPPPPPPPDPDPLQQAQEWEWEWEADQQKIKIFIAHPVRHTDFIFILVNVPDDDRCRLDLVSLLVRLLVRVVSNVVSNHQEYEYEYEDDGPNPVSNVVSVVVSNRHYPYYYYPHDDDDPDDDDPDDPPPCCVVVVVVVCCVVVVPPPADADPDDDDDPDPDQQDDDVPDPDGSVVVVVVSRVAGWDDPDPDDFDWDADDDDDDDDDPVRIDGPDDTDGDDDDDD

Sequence (233 aa):
MAKPIPKMGSRKNGRIGSRKHAHKIPKGVIHVQASFNNTIVTVTDVRGRVISWSSAGTCGFKGTRRGTPFVAQTATGNAIRTVADQGMQRAEVMIKGPGLGRDAALRAIRRSGILLNFIRDVTPMPHNGCRSPKKKTCQADTIGIAVRRVLLGEIEGTSITRAKSEKIPHEYSTIVGIQESVHEILMNLKEIVLRSNLYGTQDASICFKGPGYITAQDFYQCSSLQKNSYPRR

InterPro domains:
  IPR001971 Small ribosomal subunit protein uS11 [MF_01310] (7-138)
  IPR001971 Small ribosomal subunit protein uS11 [PF00411] (28-136)
  IPR001971 Small ribosomal subunit protein uS11 [PTHR11759] (24-136)
  IPR011262 DNA-directed RNA polymerase, insert domain [PF01000] (167-220)
  IPR018102 Small ribosomal subunit protein uS11, conserved site [PS00054] (106-128)
  IPR019981 Small ribosomal subunit protein uS11, bacteria [TIGR03632] (20-135)
  IPR036643 DNA-directed RNA polymerase, insert domain superfamily [G3DSA:2.170.120.12] (157-227)
  IPR036643 DNA-directed RNA polymerase, insert domain superfamily [SSF56553] (157-224)
  IPR036967 Small ribosomal subunit protein uS11 superfamily [G3DSA:3.30.420.80] (10-137)

Organism: Abrus precatorius (NCBI:txid3816)

Secondary structure (DSSP, 8-state):
-PPPPP-------------------SEEEEEEEE-SS-EEEEEEETT--EEEEEETTTTT--GGGGGSHHHHHHHHHHHHHHHHTTT--EEEEEEES--THHHHHHHHHHHTTPEEEEEEE-----SS-SPPPPPPS--HHHHHHHHHHHHHHHS----------TT-SSTTPBPTT-SSBHHHHHHHHTTPPP-----S----EE---SSS---GGGEE-SS-----PPP--